Protein AF-A0A929KHE7-F1 (afdb_monomer_lite)

Secondary structure (DSSP, 8-state):
--HHHHHHHHHHHHHHHHHTT-SSPPEEEEES--S-TT-SEEEEGGGTEEEEEHHHHTTS-HHHHHHHHHHHHHHHHHS----HHHHHHHHHTT-HHHHHHHHHHHHHHHHHHHHHH-TT--HHHHHHHHHHHHHHS--S---HHHHHHHHHHHHHHHHHHHH---EEEEEGGGHHHHHHHHHH-TT--SEEEEE---GGGHHHHHHHHHSGGGS-HHHHHHHHHHHHGGG-

Sequence (232 aa):
MNAKIINELKARIEKFIIFLQLDKKPNVFFTHAYGVEECISDAKPETNSIWFNTYFLEKLDFDYALLIILHEIFHFSKQGIQTKQQVAELRYGNLWPFMQIFDIEADLYVVEYILSENPDYSFNQYLSLLYSGASTFRNSTIRQVKLERFIGSLVSIKRYFDTRERKLYLPKLYLNIITLISIQYDFLHLHHVCFDISTEYLEEWKTAFQDAGRLSEDEYLNLLNTLINKFN

Structure (mmCIF, N/CA/C/O backbone):
data_AF-A0A929KHE7-F1
#
_entry.id   AF-A0A929KHE7-F1
#
loop_
_atom_site.group_PDB
_atom_site.id
_atom_site.type_symbol
_atom_site.label_atom_id
_atom_site.label_alt_id
_atom_site.label_comp_id
_atom_site.label_asym_id
_atom_site.label_entity_id
_atom_site.label_seq_id
_atom_site.pdbx_PDB_ins_code
_atom_site.Cartn_x
_atom_site.Cartn_y
_atom_site.Cartn_z
_atom_site.occupancy
_atom_site.B_iso_or_equiv
_atom_site.auth_seq_id
_atom_site.auth_comp_id
_atom_site.auth_asym_id
_atom_site.auth_atom_id
_atom_site.pdbx_PDB_model_num
ATOM 1 N N . MET A 1 1 ? -7.475 21.420 6.207 1.00 86.00 1 MET A N 1
ATOM 2 C CA . MET A 1 1 ? -8.229 20.566 5.267 1.00 86.00 1 MET A CA 1
ATOM 3 C C . MET A 1 1 ? -9.678 20.949 5.428 1.00 86.00 1 MET A C 1
ATOM 5 O O . MET A 1 1 ? -10.101 21.138 6.565 1.00 86.00 1 MET A O 1
ATOM 9 N N . ASN A 1 2 ? -10.434 21.144 4.349 1.00 90.62 2 ASN A N 1
ATOM 10 C CA . ASN A 1 2 ? -11.821 21.580 4.512 1.00 90.62 2 ASN A CA 1
ATOM 11 C C . ASN A 1 2 ? -12.703 20.444 5.078 1.00 90.62 2 ASN A C 1
ATOM 13 O O . ASN A 1 2 ? -12.400 19.259 4.927 1.00 90.62 2 ASN A O 1
ATOM 17 N N . ALA A 1 3 ? -13.807 20.813 5.732 1.00 92.44 3 ALA A N 1
ATOM 18 C CA . ALA A 1 3 ? -14.706 19.852 6.375 1.00 92.44 3 ALA A CA 1
ATOM 19 C C . ALA A 1 3 ? -15.343 18.862 5.382 1.00 92.44 3 ALA A C 1
ATOM 21 O O . ALA A 1 3 ? -15.619 17.721 5.746 1.00 92.44 3 ALA A O 1
ATOM 22 N N . LYS A 1 4 ? -15.546 19.276 4.123 1.00 94.69 4 LYS A N 1
ATOM 23 C CA . LYS A 1 4 ? -16.105 18.422 3.067 1.00 94.69 4 LYS A CA 1
ATOM 24 C C . LYS A 1 4 ? -15.188 17.227 2.781 1.00 94.69 4 LYS A C 1
ATOM 26 O O . LYS A 1 4 ? -15.662 16.099 2.826 1.00 94.69 4 LYS A O 1
ATOM 31 N N . ILE A 1 5 ? -13.893 17.472 2.573 1.00 93.75 5 ILE A N 1
ATOM 32 C CA . ILE A 1 5 ? -12.887 16.427 2.329 1.00 93.75 5 ILE A CA 1
ATOM 33 C C . ILE A 1 5 ? -12.794 15.485 3.532 1.00 93.75 5 ILE A C 1
ATOM 35 O O . ILE A 1 5 ? -12.789 14.272 3.363 1.00 93.75 5 ILE A O 1
ATOM 39 N N . ILE A 1 6 ? -12.783 16.021 4.758 1.00 94.69 6 ILE A N 1
ATOM 40 C CA . ILE A 1 6 ? -12.745 15.192 5.975 1.00 94.69 6 ILE A CA 1
ATOM 41 C C . ILE A 1 6 ? -13.970 14.272 6.058 1.00 94.69 6 ILE A C 1
ATOM 43 O O . ILE A 1 6 ? -13.837 13.099 6.401 1.00 94.69 6 ILE A O 1
ATOM 47 N N . ASN A 1 7 ? -15.164 14.785 5.755 1.00 95.69 7 ASN A N 1
ATOM 48 C CA . ASN A 1 7 ? -16.385 13.981 5.770 1.00 95.69 7 ASN A CA 1
ATOM 49 C C . ASN A 1 7 ? -16.355 12.886 4.698 1.00 95.69 7 ASN A C 1
ATOM 51 O O . ASN A 1 7 ? -16.775 11.762 4.962 1.00 95.69 7 ASN A O 1
ATOM 55 N N . GLU A 1 8 ? -15.816 13.195 3.520 1.00 96.75 8 GLU A N 1
ATOM 56 C CA . GLU A 1 8 ? -15.634 12.223 2.446 1.00 96.75 8 GLU A CA 1
ATOM 57 C C . GLU A 1 8 ? -14.640 11.120 2.840 1.00 96.75 8 GLU A C 1
ATOM 59 O O . GLU A 1 8 ? -14.969 9.938 2.741 1.00 96.75 8 GLU A O 1
ATOM 64 N N . LEU A 1 9 ? -13.479 11.482 3.401 1.00 96.44 9 LEU A N 1
ATOM 65 C CA . LEU A 1 9 ? -12.510 10.524 3.947 1.00 96.44 9 LEU A CA 1
ATOM 66 C C . LEU A 1 9 ? -13.154 9.624 5.006 1.00 96.44 9 LEU A C 1
ATOM 68 O O . LEU A 1 9 ? -13.024 8.405 4.935 1.00 96.44 9 LEU A O 1
ATOM 72 N N . LYS A 1 10 ? -13.904 10.195 5.956 1.00 96.31 10 LYS A N 1
ATOM 73 C CA . LYS A 1 10 ? -14.609 9.423 6.993 1.00 96.31 10 LYS A CA 1
ATOM 74 C C . LYS A 1 10 ? -15.590 8.410 6.407 1.00 96.31 10 LYS A C 1
ATOM 76 O O . LYS A 1 10 ? -15.624 7.278 6.881 1.00 96.31 10 LYS A O 1
ATOM 81 N N . ALA A 1 11 ? -16.342 8.784 5.374 1.00 96.81 11 ALA A N 1
ATOM 82 C CA . ALA A 1 11 ? -17.267 7.870 4.709 1.00 96.81 11 ALA A CA 1
ATOM 83 C C . ALA A 1 11 ? -16.527 6.703 4.028 1.00 96.81 11 ALA A C 1
ATOM 85 O O . ALA A 1 11 ? -16.931 5.548 4.161 1.00 96.81 11 ALA A O 1
ATOM 86 N N . ARG A 1 12 ? -15.407 6.980 3.342 1.00 97.44 12 ARG A N 1
ATOM 87 C CA . ARG A 1 12 ? -14.568 5.940 2.714 1.00 97.44 12 ARG A CA 1
ATOM 88 C C . ARG A 1 12 ? -13.915 5.023 3.753 1.00 97.44 12 ARG A C 1
ATOM 90 O O . ARG A 1 12 ? -13.827 3.820 3.532 1.00 97.44 12 ARG A O 1
ATOM 97 N N . ILE A 1 13 ? -13.497 5.572 4.890 1.00 97.12 13 ILE A N 1
ATOM 98 C CA . ILE A 1 13 ? -12.920 4.822 6.012 1.00 97.12 13 ILE A CA 1
ATOM 99 C C . ILE A 1 13 ? -13.955 3.909 6.667 1.00 97.12 13 ILE A C 1
ATOM 101 O O . ILE A 1 13 ? -13.649 2.771 7.004 1.00 97.12 13 ILE A O 1
ATOM 105 N N . GLU A 1 14 ? -15.188 4.381 6.840 1.00 96.25 14 GLU A N 1
ATOM 106 C CA . GLU A 1 14 ? -16.261 3.568 7.407 1.00 96.25 14 GLU A CA 1
ATOM 107 C C . GLU A 1 14 ? -16.549 2.326 6.562 1.00 96.25 14 GLU A C 1
ATOM 109 O O . GLU A 1 14 ? -16.629 1.223 7.103 1.00 96.25 14 GLU A O 1
ATOM 114 N N . LYS A 1 15 ? -16.609 2.484 5.238 1.00 97.50 15 LYS A N 1
ATOM 115 C CA . LYS A 1 15 ? -16.718 1.348 4.319 1.00 97.50 15 LYS A CA 1
ATOM 116 C C . LYS A 1 15 ? -15.535 0.388 4.433 1.00 97.50 15 LYS A C 1
ATOM 118 O O . LYS A 1 15 ? -15.746 -0.819 4.476 1.00 97.50 15 LYS A O 1
ATOM 123 N N . PHE A 1 16 ? -14.310 0.904 4.541 1.00 97.50 16 PHE A N 1
ATOM 124 C CA . PHE A 1 16 ? -13.126 0.062 4.716 1.00 97.50 16 PHE A CA 1
ATOM 125 C C . PHE A 1 16 ? -13.153 -0.725 6.034 1.00 97.50 16 PHE A C 1
ATOM 127 O O . PHE A 1 16 ? -12.833 -1.907 6.061 1.00 97.50 16 PHE A O 1
ATOM 134 N N . ILE A 1 17 ? -13.600 -0.109 7.129 1.00 95.50 17 ILE A N 1
ATOM 135 C CA . ILE A 1 17 ? -13.763 -0.784 8.425 1.00 95.50 17 ILE A CA 1
ATOM 136 C C . ILE A 1 17 ? -14.778 -1.933 8.330 1.00 95.50 17 ILE A C 1
ATOM 138 O O . ILE A 1 17 ? -14.545 -3.000 8.899 1.00 95.50 17 ILE A O 1
ATOM 142 N N . ILE A 1 18 ? -15.878 -1.730 7.597 1.00 95.94 18 ILE A N 1
ATOM 143 C CA . ILE A 1 18 ? -16.868 -2.780 7.318 1.00 95.94 18 ILE A CA 1
ATOM 144 C C . ILE A 1 18 ? -16.239 -3.890 6.469 1.00 95.94 18 ILE A C 1
ATOM 146 O O . ILE A 1 18 ? -16.375 -5.064 6.809 1.00 95.94 18 ILE A O 1
ATOM 150 N N . PHE A 1 19 ? -15.510 -3.524 5.411 1.00 96.38 19 PHE A N 1
ATOM 151 C CA . PHE A 1 19 ? -14.779 -4.457 4.552 1.00 96.38 19 PHE A CA 1
ATOM 152 C C . PHE A 1 19 ? -13.802 -5.334 5.356 1.00 96.38 19 PHE A C 1
ATOM 154 O O . PHE A 1 19 ? -13.745 -6.543 5.151 1.00 96.38 19 PHE A O 1
ATOM 161 N N . LEU A 1 20 ? -13.098 -4.753 6.332 1.00 94.12 20 LEU A N 1
ATOM 162 C CA . LEU A 1 20 ? -12.176 -5.476 7.209 1.00 94.12 20 LEU A CA 1
ATOM 163 C C . LEU A 1 20 ? -12.863 -6.379 8.245 1.00 94.12 20 LEU A C 1
ATOM 165 O O . LEU A 1 20 ? -12.162 -7.148 8.907 1.00 94.12 20 LEU A O 1
ATOM 169 N N . GLN A 1 21 ? -14.185 -6.287 8.418 1.00 93.81 21 GLN A N 1
ATOM 170 C CA . GLN A 1 21 ? -14.946 -7.050 9.415 1.00 93.81 21 GLN A CA 1
ATOM 171 C C . GLN A 1 21 ? -14.311 -6.940 10.813 1.00 93.81 21 GLN A C 1
ATOM 173 O O . GLN A 1 21 ? -13.935 -7.933 11.433 1.00 93.81 21 GLN A O 1
ATOM 178 N N . LEU A 1 22 ? -14.074 -5.708 11.271 1.00 88.69 22 LEU A N 1
ATOM 179 C CA . LEU A 1 22 ? -13.458 -5.467 12.576 1.00 88.69 22 LEU A CA 1
ATOM 180 C C . LEU A 1 22 ? -14.470 -5.670 13.707 1.00 88.69 22 LEU A C 1
ATOM 182 O O . LEU A 1 22 ? -15.529 -5.046 13.700 1.00 88.69 22 LEU A O 1
ATOM 186 N N . ASP A 1 23 ? -14.088 -6.436 14.732 1.00 86.25 23 ASP A N 1
ATOM 187 C CA . ASP A 1 23 ? -14.886 -6.592 15.959 1.00 86.25 23 ASP A CA 1
ATOM 188 C C . ASP A 1 23 ? -15.054 -5.261 16.704 1.00 86.25 23 ASP A C 1
ATOM 190 O O . ASP A 1 23 ? -16.075 -4.997 17.342 1.00 86.25 23 ASP A O 1
ATOM 194 N N . LYS A 1 24 ? -14.035 -4.397 16.619 1.00 88.75 24 LYS A N 1
ATOM 195 C CA . LYS A 1 24 ? -14.017 -3.081 17.251 1.00 88.75 24 LYS A CA 1
ATOM 196 C C . LYS A 1 24 ? -13.638 -2.005 16.239 1.00 88.75 24 LYS A C 1
ATOM 198 O O . LYS A 1 24 ? -12.522 -1.977 15.727 1.00 88.75 24 LYS A O 1
ATOM 203 N N . LYS A 1 25 ? -14.560 -1.071 16.002 1.00 93.56 25 LYS A N 1
ATOM 204 C CA . LYS A 1 25 ? -14.346 0.084 15.121 1.00 93.56 25 LYS A CA 1
ATOM 205 C C . LYS A 1 25 ? -13.326 1.057 15.740 1.00 93.56 25 LYS A C 1
ATOM 207 O O . LYS A 1 25 ? -13.580 1.538 16.848 1.00 93.56 25 LYS A O 1
ATOM 212 N N . PRO A 1 26 ? -12.200 1.371 15.068 1.00 94.12 26 PRO A N 1
ATOM 213 C CA . PRO A 1 26 ? -11.273 2.398 15.536 1.00 94.12 26 PRO A CA 1
ATOM 214 C C . PRO A 1 26 ? -11.921 3.787 15.496 1.00 94.12 26 PRO A C 1
ATOM 216 O O . PRO A 1 26 ? -12.671 4.118 14.574 1.00 94.12 26 PRO A O 1
ATOM 219 N N . ASN A 1 27 ? -11.601 4.621 16.484 1.00 94.94 27 ASN A N 1
ATOM 220 C CA . ASN A 1 27 ? -11.939 6.038 16.468 1.00 94.94 27 ASN A CA 1
ATOM 221 C C . ASN A 1 27 ? -10.932 6.776 15.581 1.00 94.94 27 ASN A C 1
ATOM 223 O O . ASN A 1 27 ? -9.739 6.782 15.875 1.00 94.94 27 ASN A O 1
ATOM 227 N N . VAL A 1 28 ? -11.400 7.399 14.499 1.00 95.31 28 VAL A N 1
ATOM 228 C CA . VAL A 1 28 ? -10.524 8.074 13.531 1.00 95.31 28 VAL A CA 1
ATOM 229 C C . VAL A 1 28 ? -10.663 9.586 13.646 1.00 95.31 28 VAL A C 1
ATOM 231 O O . VAL A 1 28 ? -11.745 10.147 13.439 1.00 95.31 28 VAL A O 1
ATOM 234 N N . PHE A 1 29 ? -9.549 10.248 13.945 1.00 94.50 29 PHE A N 1
ATOM 235 C CA . PHE A 1 29 ? -9.477 11.690 14.142 1.00 94.50 29 PHE A CA 1
ATOM 236 C C . PHE A 1 29 ? -8.571 12.354 13.109 1.00 94.50 29 PHE A C 1
ATOM 238 O O . PHE A 1 29 ? -7.560 11.801 12.687 1.00 94.50 29 PHE A O 1
ATOM 245 N N . PHE A 1 30 ? -8.929 13.581 12.738 1.00 93.88 30 PHE A N 1
ATOM 246 C CA . PHE A 1 30 ? -8.152 14.442 11.854 1.00 93.88 30 PHE A CA 1
ATOM 247 C C . PHE A 1 30 ? -7.849 15.723 12.617 1.00 93.88 30 PHE A C 1
ATOM 249 O O . PHE A 1 30 ? -8.778 16.408 13.047 1.00 93.88 30 PHE A O 1
ATOM 256 N N . THR A 1 31 ? -6.570 16.031 12.814 1.00 89.81 31 THR A N 1
ATOM 257 C CA . THR A 1 31 ? -6.144 17.206 13.581 1.00 89.81 31 THR A CA 1
ATOM 258 C C . THR A 1 31 ? -5.018 17.953 12.878 1.00 89.81 31 THR A C 1
ATOM 260 O O . THR A 1 31 ? -4.195 17.353 12.184 1.00 89.81 31 THR A O 1
ATOM 263 N N . HIS A 1 32 ? -4.990 19.272 13.056 1.00 83.31 32 HIS A N 1
ATOM 264 C CA . HIS A 1 32 ? -3.899 20.119 12.602 1.00 83.31 32 HIS A CA 1
ATOM 265 C C . HIS A 1 32 ? -2.902 20.268 13.755 1.00 83.31 32 HIS A C 1
ATOM 267 O O . HIS A 1 32 ? -3.244 20.853 14.778 1.00 83.31 32 HIS A O 1
ATOM 273 N N . ALA A 1 33 ? -1.693 19.734 13.575 1.00 62.75 33 ALA A N 1
ATOM 274 C CA . ALA A 1 33 ? -0.576 19.787 14.520 1.00 62.75 33 ALA A CA 1
ATOM 275 C C . ALA A 1 33 ? -0.787 19.061 15.869 1.00 62.75 33 ALA A C 1
ATOM 277 O O . ALA A 1 33 ? -1.445 19.531 16.794 1.00 62.75 33 ALA A O 1
ATOM 278 N N . TYR A 1 34 ? -0.071 17.949 16.028 1.00 55.19 34 TYR A N 1
ATOM 279 C CA . TYR A 1 34 ? 0.661 17.730 17.275 1.00 55.19 34 TYR A CA 1
ATOM 280 C C . TYR A 1 34 ? 1.903 18.624 17.226 1.00 55.19 34 TYR A C 1
ATOM 282 O O . TYR A 1 34 ? 2.391 18.903 16.135 1.00 55.19 34 TYR A O 1
ATOM 290 N N . GLY A 1 35 ? 2.421 19.077 18.365 1.00 48.19 35 GLY A N 1
ATOM 291 C CA . GLY A 1 35 ? 3.604 19.946 18.462 1.00 48.19 35 GLY A CA 1
ATOM 292 C C . GLY A 1 35 ? 4.932 19.347 17.968 1.00 48.19 35 GLY A C 1
ATOM 293 O O . GLY A 1 35 ? 5.965 19.642 18.554 1.00 48.19 35 GLY A O 1
ATOM 294 N N . VAL A 1 36 ? 4.928 18.507 16.931 1.00 45.84 36 VAL A N 1
ATOM 295 C CA . VAL A 1 36 ? 6.111 17.972 16.261 1.00 45.84 36 VAL A CA 1
ATOM 296 C C . VAL A 1 36 ? 5.778 17.753 14.780 1.00 45.84 36 VAL A C 1
ATOM 298 O O . VAL A 1 36 ? 4.851 17.018 14.439 1.00 45.84 36 VAL A O 1
ATOM 301 N N . GLU A 1 37 ? 6.554 18.364 13.893 1.00 54.75 37 GLU A N 1
ATOM 302 C CA . GLU A 1 37 ? 6.470 18.277 12.427 1.00 54.75 37 GLU A CA 1
ATOM 303 C C . GLU A 1 37 ? 6.842 16.883 11.857 1.00 54.75 37 GLU A C 1
ATOM 305 O O . GLU A 1 37 ? 7.292 16.774 10.721 1.00 54.75 37 GLU A O 1
ATOM 310 N N . GLU A 1 38 ? 6.684 15.790 12.613 1.00 64.62 38 GLU A N 1
ATOM 311 C CA . GLU A 1 38 ? 7.424 14.543 12.346 1.00 64.62 38 GLU A CA 1
ATOM 312 C C . GLU A 1 38 ? 6.589 13.324 11.904 1.00 64.62 38 GLU A C 1
ATOM 314 O O . GLU A 1 38 ? 7.177 12.320 11.500 1.00 64.62 38 GLU A O 1
ATOM 319 N N . CYS A 1 39 ? 5.247 13.341 11.944 1.00 77.31 39 CYS A N 1
ATOM 320 C CA . CYS A 1 39 ? 4.454 12.153 11.566 1.00 77.31 39 CYS A CA 1
ATOM 321 C C . CYS A 1 39 ? 3.104 12.428 10.883 1.00 77.31 39 CYS A C 1
ATOM 323 O O . CYS A 1 39 ? 2.414 13.404 11.192 1.00 77.31 39 CYS A O 1
ATOM 325 N N . ILE A 1 40 ? 2.721 11.506 9.987 1.00 86.12 40 ILE A N 1
ATOM 326 C CA . ILE A 1 40 ? 1.433 11.487 9.271 1.00 86.12 40 ILE A CA 1
ATOM 327 C C . ILE A 1 40 ? 0.309 10.938 10.163 1.00 86.12 40 ILE A C 1
ATOM 329 O O . ILE A 1 40 ? -0.796 11.480 10.144 1.00 86.12 40 ILE A O 1
ATOM 333 N N . SER A 1 41 ? 0.598 9.908 10.961 1.00 89.00 41 SER A N 1
ATOM 334 C CA . SER A 1 41 ? -0.342 9.225 11.854 1.00 89.00 41 SER A CA 1
ATOM 335 C C . SER A 1 41 ? 0.230 9.083 13.276 1.00 89.00 41 SER A C 1
ATOM 337 O O . SER A 1 41 ? 1.449 9.059 13.478 1.00 89.00 41 SER A O 1
ATOM 339 N N . ASP A 1 42 ? -0.655 8.997 14.271 1.00 87.50 42 ASP A N 1
ATOM 340 C CA . ASP A 1 42 ? -0.344 8.561 15.638 1.00 87.50 42 ASP A CA 1
ATOM 341 C C . ASP A 1 42 ? -1.487 7.701 16.191 1.00 87.50 42 ASP A C 1
ATOM 343 O O . ASP A 1 42 ? -2.663 8.050 16.066 1.00 87.50 42 ASP A O 1
ATOM 347 N N . ALA A 1 43 ? -1.147 6.575 16.811 1.00 88.38 43 ALA A N 1
ATOM 348 C CA . ALA A 1 43 ? -2.112 5.630 17.358 1.00 88.38 43 ALA A CA 1
ATOM 349 C C . ALA A 1 43 ? -2.146 5.699 18.894 1.00 88.38 43 ALA A C 1
ATOM 351 O O . ALA A 1 43 ? -1.124 5.868 19.559 1.00 88.38 43 ALA A O 1
ATOM 352 N N . LYS A 1 44 ? -3.360 5.607 19.447 1.00 88.50 44 LYS A N 1
ATOM 353 C CA . LYS A 1 44 ? -3.692 5.675 20.878 1.00 88.50 44 LYS A CA 1
ATOM 354 C C . LYS A 1 44 ? -4.504 4.433 21.266 1.00 88.50 44 LYS A C 1
ATOM 356 O O . LYS A 1 44 ? -5.740 4.505 21.335 1.00 88.50 44 LYS A O 1
ATOM 361 N N . PRO A 1 45 ? -3.859 3.267 21.445 1.00 87.19 45 PRO A N 1
ATOM 362 C CA . PRO A 1 45 ? -4.550 2.004 21.710 1.00 87.19 45 PRO A CA 1
ATOM 363 C C . PRO A 1 45 ? -5.452 2.032 22.946 1.00 87.19 45 PRO A C 1
ATOM 365 O O . PRO A 1 45 ? -6.540 1.458 22.921 1.00 87.19 45 PRO A O 1
ATOM 368 N N . GLU A 1 46 ? -5.069 2.769 23.987 1.00 89.69 46 GLU A N 1
ATOM 369 C CA . GLU A 1 46 ? -5.834 2.938 25.225 1.00 89.69 46 GLU A CA 1
ATOM 370 C C . GLU A 1 46 ? -7.229 3.542 24.997 1.00 89.69 46 GLU A C 1
ATOM 372 O O . GLU A 1 46 ? -8.174 3.232 25.719 1.00 89.69 46 GLU A O 1
ATOM 377 N N . THR A 1 47 ? -7.380 4.358 23.952 1.00 91.25 47 THR A N 1
ATOM 378 C CA . THR A 1 47 ? -8.662 4.956 23.540 1.00 91.25 47 THR A CA 1
ATOM 379 C C . THR A 1 47 ? -9.212 4.343 22.252 1.00 91.25 47 THR A C 1
ATOM 381 O O . THR A 1 47 ? -10.236 4.793 21.736 1.00 91.25 47 THR A O 1
ATOM 384 N N . ASN A 1 48 ? -8.561 3.293 21.738 1.00 93.06 48 ASN A N 1
ATOM 385 C CA . ASN A 1 48 ? -8.843 2.693 20.439 1.00 93.06 48 ASN A CA 1
ATOM 386 C C . ASN A 1 48 ? -8.891 3.735 19.307 1.00 93.06 48 ASN A C 1
ATOM 388 O O . ASN A 1 48 ? -9.831 3.744 18.510 1.00 93.06 48 ASN A O 1
ATOM 392 N N . SER A 1 49 ? -7.921 4.651 19.288 1.00 93.12 49 SER A N 1
ATOM 393 C CA . SER A 1 49 ? -7.929 5.800 18.380 1.00 93.12 49 SER A CA 1
ATOM 394 C C . SER A 1 49 ? -6.736 5.815 17.441 1.00 93.12 49 SER A C 1
ATOM 396 O O . SER A 1 49 ? -5.626 5.477 17.841 1.00 93.12 49 SER A O 1
ATOM 398 N N . ILE A 1 50 ? -6.946 6.334 16.236 1.00 92.44 50 ILE A N 1
ATOM 399 C CA . ILE A 1 50 ? -5.891 6.730 15.307 1.00 92.44 50 ILE A CA 1
ATOM 400 C C . ILE A 1 50 ? -6.118 8.176 14.870 1.00 92.44 50 ILE A C 1
ATOM 402 O O . ILE A 1 50 ? -7.241 8.598 14.579 1.00 92.44 50 ILE A O 1
ATOM 406 N N . TRP A 1 51 ? -5.042 8.949 14.866 1.00 92.50 51 TRP A N 1
ATOM 407 C CA . TRP A 1 51 ? -5.048 10.375 14.591 1.00 92.50 51 TRP A CA 1
ATOM 408 C C . TRP A 1 51 ? -4.207 10.654 13.359 1.00 92.50 51 TRP A C 1
ATOM 410 O O . TRP A 1 51 ? -3.050 10.252 13.298 1.00 92.50 51 TRP A O 1
ATOM 420 N N . PHE A 1 52 ? -4.776 11.379 12.404 1.00 92.62 52 PHE A N 1
ATOM 421 C CA . PHE A 1 52 ? -4.099 11.789 11.184 1.00 92.62 52 PHE A CA 1
ATOM 422 C C . PHE A 1 52 ? -3.807 13.284 11.194 1.00 92.62 52 PHE A C 1
ATOM 424 O O . PHE A 1 52 ? -4.676 14.112 11.492 1.00 92.62 52 PHE A O 1
ATOM 431 N N . ASN A 1 53 ? -2.574 13.627 10.835 1.00 90.75 53 ASN A N 1
ATOM 432 C CA . ASN A 1 53 ? -2.113 15.000 10.754 1.00 90.75 53 ASN A CA 1
ATOM 433 C C . ASN A 1 53 ? -2.549 15.627 9.425 1.00 90.75 53 ASN A C 1
ATOM 435 O O . ASN A 1 53 ? -1.999 15.319 8.362 1.00 90.75 53 ASN A O 1
ATOM 439 N N . THR A 1 54 ? -3.518 16.542 9.474 1.00 91.38 54 THR A N 1
ATOM 440 C CA . THR A 1 54 ? -4.057 17.150 8.251 1.00 91.38 54 THR A CA 1
ATOM 441 C C . THR A 1 54 ? -3.027 18.007 7.523 1.00 91.38 54 THR A C 1
ATOM 443 O O . THR A 1 54 ? -3.120 18.129 6.309 1.00 91.38 54 THR A O 1
ATOM 446 N N . TYR A 1 55 ? -2.001 18.523 8.213 1.00 87.56 55 TYR A N 1
ATOM 447 C CA . TYR A 1 55 ? -0.929 19.305 7.588 1.00 87.56 55 TYR A CA 1
ATOM 448 C C . TYR A 1 55 ? -0.226 18.549 6.450 1.00 87.56 55 TYR A C 1
ATOM 450 O O . TYR A 1 55 ? 0.087 19.142 5.419 1.00 87.56 55 TYR A O 1
ATOM 458 N N . PHE A 1 56 ? 0.016 17.243 6.621 1.00 84.75 56 PHE A N 1
ATOM 459 C CA . PHE A 1 56 ? 0.614 16.412 5.573 1.00 84.75 56 PHE A CA 1
ATOM 460 C C . PHE A 1 56 ? -0.405 16.036 4.508 1.00 84.75 56 PHE A C 1
ATOM 462 O O . PHE A 1 56 ? -0.126 16.165 3.321 1.00 84.75 56 PHE A O 1
ATOM 469 N N . LEU A 1 57 ? -1.591 15.603 4.934 1.00 88.75 57 LEU A N 1
ATOM 470 C CA . LEU A 1 57 ? -2.622 15.118 4.022 1.00 88.75 57 LEU A CA 1
ATOM 471 C C . LEU A 1 57 ? -3.149 16.210 3.078 1.00 88.75 57 LEU A C 1
ATOM 473 O O . LEU A 1 57 ? -3.552 15.911 1.965 1.00 88.75 57 LEU A O 1
ATOM 477 N N . GLU A 1 58 ? -3.119 17.478 3.490 1.00 89.50 58 GLU A N 1
ATOM 478 C CA . GLU A 1 58 ? -3.506 18.624 2.651 1.00 89.50 58 GLU A CA 1
ATOM 479 C C . GLU A 1 58 ? -2.565 18.882 1.474 1.00 89.50 58 GLU A C 1
ATOM 481 O O . GLU A 1 58 ? -2.924 19.624 0.564 1.00 89.50 58 GLU A O 1
ATOM 486 N N . LYS A 1 59 ? -1.364 18.298 1.497 1.00 86.50 59 LYS A N 1
ATOM 487 C CA . LYS A 1 59 ? -0.377 18.417 0.419 1.00 86.50 59 LYS A CA 1
ATOM 488 C C . LYS A 1 59 ? -0.487 17.287 -0.604 1.00 86.50 59 LYS A C 1
ATOM 490 O O . LYS A 1 59 ? 0.296 17.270 -1.547 1.00 86.50 59 LYS A O 1
ATOM 495 N N . LEU A 1 60 ? -1.396 16.340 -0.385 1.00 87.56 60 LEU A N 1
ATOM 496 C CA . LEU A 1 60 ? -1.552 15.138 -1.191 1.00 87.56 60 LEU A CA 1
ATOM 497 C C . LEU A 1 60 ? -2.841 15.183 -1.991 1.00 87.56 60 LEU A C 1
ATOM 499 O O . LEU A 1 60 ? -3.847 15.739 -1.542 1.00 87.56 60 LEU A O 1
ATOM 503 N N . ASP A 1 61 ? -2.817 14.514 -3.138 1.00 90.94 61 ASP A N 1
ATOM 504 C CA . ASP A 1 61 ? -4.040 14.191 -3.854 1.00 90.94 61 ASP A CA 1
ATOM 505 C C . ASP A 1 61 ? -4.946 13.323 -2.979 1.00 90.94 61 ASP A C 1
ATOM 507 O O . ASP A 1 61 ? -4.481 12.496 -2.186 1.00 90.94 61 ASP A O 1
ATOM 511 N N . PHE A 1 62 ? -6.256 13.520 -3.126 1.00 93.56 62 PHE A N 1
ATOM 512 C CA . PHE A 1 62 ? -7.263 12.896 -2.270 1.00 93.56 62 PHE A CA 1
ATOM 513 C C . PHE A 1 62 ? -7.118 11.371 -2.210 1.00 93.56 62 PHE A C 1
ATOM 515 O O . PHE A 1 62 ? -7.076 10.799 -1.121 1.00 93.56 62 PHE A O 1
ATOM 522 N N . ASP A 1 63 ? -6.995 10.721 -3.368 1.00 94.19 63 ASP A N 1
ATOM 523 C CA . ASP A 1 63 ? -6.906 9.263 -3.448 1.00 94.19 63 ASP A CA 1
ATOM 524 C C . ASP A 1 63 ? -5.609 8.737 -2.824 1.00 94.19 63 ASP A C 1
ATOM 526 O O . ASP A 1 63 ? -5.598 7.672 -2.204 1.00 94.19 63 ASP A O 1
ATOM 530 N N . TYR A 1 64 ? -4.516 9.500 -2.920 1.00 93.12 64 TYR A N 1
ATOM 531 C CA . TYR A 1 64 ? -3.238 9.101 -2.338 1.00 93.12 64 TYR A CA 1
ATOM 532 C C . TYR A 1 64 ? -3.241 9.294 -0.818 1.00 93.12 64 TYR A C 1
ATOM 534 O O . TYR A 1 64 ? -2.784 8.427 -0.071 1.00 93.12 64 TYR A O 1
ATOM 542 N N . ALA A 1 65 ? -3.838 10.389 -0.335 1.00 93.38 65 ALA A N 1
ATOM 543 C CA . ALA A 1 65 ? -4.106 10.586 1.085 1.00 93.38 65 ALA A CA 1
ATOM 544 C C . ALA A 1 65 ? -4.978 9.454 1.649 1.00 93.38 65 ALA A C 1
ATOM 546 O O . ALA A 1 65 ? -4.676 8.924 2.719 1.00 93.38 65 ALA A O 1
ATOM 547 N N . LEU A 1 66 ? -6.029 9.059 0.920 1.00 96.12 66 LEU A N 1
ATOM 548 C CA . LEU A 1 66 ? -6.891 7.945 1.298 1.00 96.12 66 LEU A CA 1
ATOM 549 C C . LEU A 1 66 ? -6.091 6.641 1.387 1.00 96.12 66 LEU A C 1
ATOM 551 O O . LEU A 1 66 ? -6.190 5.965 2.404 1.00 96.12 66 LEU A O 1
ATOM 555 N N . LEU A 1 67 ? -5.260 6.318 0.391 1.00 95.94 67 LEU A N 1
ATOM 556 C CA . LEU A 1 67 ? -4.413 5.120 0.404 1.00 95.94 67 LEU A CA 1
ATOM 557 C C . LEU A 1 67 ? -3.562 5.033 1.680 1.00 95.94 67 LEU A C 1
ATOM 559 O O . LEU A 1 67 ? -3.585 4.004 2.354 1.00 95.94 67 LEU A O 1
ATOM 563 N N . ILE A 1 68 ? -2.884 6.124 2.057 1.00 93.88 68 ILE A N 1
ATOM 564 C CA . ILE A 1 68 ? -2.082 6.175 3.290 1.00 93.88 68 ILE A CA 1
ATOM 565 C C . ILE A 1 68 ? -2.960 5.965 4.526 1.00 93.88 68 ILE A C 1
ATOM 567 O O . ILE A 1 68 ? -2.613 5.192 5.414 1.00 93.88 68 ILE A O 1
ATOM 571 N N . ILE A 1 69 ? -4.111 6.634 4.601 1.00 96.12 69 ILE A N 1
ATOM 572 C CA . ILE A 1 69 ? -5.013 6.511 5.751 1.00 96.12 69 ILE A CA 1
ATOM 573 C C . ILE A 1 69 ? -5.487 5.065 5.934 1.00 96.12 69 ILE A C 1
ATOM 575 O O . ILE A 1 69 ? -5.481 4.553 7.053 1.00 96.12 69 ILE A O 1
ATOM 579 N N . LEU A 1 70 ? -5.896 4.401 4.851 1.00 97.44 70 LEU A N 1
ATOM 580 C CA . LEU A 1 70 ? -6.379 3.022 4.909 1.00 97.44 70 LEU A CA 1
ATOM 581 C C . LEU A 1 70 ? -5.257 2.049 5.298 1.00 97.44 70 LEU A C 1
ATOM 583 O O . LEU A 1 70 ? -5.486 1.168 6.125 1.00 97.44 70 LEU A O 1
ATOM 587 N N . HIS A 1 71 ? -4.045 2.257 4.777 1.00 95.88 71 HIS A N 1
ATOM 588 C CA . HIS A 1 71 ? -2.848 1.491 5.138 1.00 95.88 71 HIS A CA 1
ATOM 589 C C . HIS A 1 71 ? -2.570 1.563 6.650 1.00 95.88 71 HIS A C 1
ATOM 591 O O . HIS A 1 71 ? -2.483 0.545 7.334 1.00 95.88 71 HIS A O 1
ATOM 597 N N . GLU A 1 72 ? -2.546 2.770 7.215 1.00 93.69 72 GLU A N 1
ATOM 598 C CA . GLU A 1 72 ? -2.313 2.983 8.649 1.00 93.69 72 GLU A CA 1
ATOM 599 C C . GLU A 1 72 ? -3.449 2.417 9.525 1.00 93.69 72 GLU A C 1
ATOM 601 O O . GLU A 1 72 ? -3.209 1.864 10.601 1.00 93.69 72 GLU A O 1
ATOM 606 N N . ILE A 1 73 ? -4.703 2.494 9.062 1.00 95.06 73 ILE A N 1
ATOM 607 C CA . ILE A 1 73 ? -5.848 1.870 9.747 1.00 95.06 73 ILE A CA 1
ATOM 608 C C . ILE A 1 73 ? -5.718 0.345 9.762 1.00 95.06 73 ILE A C 1
ATOM 610 O O . ILE A 1 73 ? -6.067 -0.277 10.771 1.00 95.06 73 ILE A O 1
ATOM 614 N N . PHE A 1 74 ? -5.221 -0.262 8.681 1.00 94.00 74 PHE A N 1
ATOM 615 C CA . PHE A 1 74 ? -4.985 -1.701 8.621 1.00 94.00 74 PHE A CA 1
ATOM 616 C C . PHE A 1 74 ? -3.944 -2.136 9.657 1.00 94.00 74 PHE A C 1
ATOM 618 O O . PHE A 1 74 ? -4.231 -3.027 10.462 1.00 94.00 74 PHE A O 1
ATOM 625 N N . HIS A 1 75 ? -2.797 -1.450 9.716 1.00 90.75 75 HIS A N 1
ATOM 626 C CA . HIS A 1 75 ? -1.769 -1.690 10.735 1.00 90.75 75 HIS A CA 1
ATOM 627 C C . HIS A 1 75 ? -2.341 -1.640 12.154 1.00 90.75 75 HIS A C 1
ATOM 629 O O . HIS A 1 75 ? -2.158 -2.570 12.945 1.00 90.75 75 HIS A O 1
ATOM 635 N N . PHE A 1 76 ? -3.084 -0.572 12.456 1.00 90.81 76 PHE A N 1
ATOM 636 C CA . PHE A 1 76 ? -3.685 -0.371 13.769 1.00 90.81 76 PHE A CA 1
ATOM 637 C C . PHE A 1 76 ? -4.682 -1.480 14.134 1.00 90.81 76 PHE A C 1
ATOM 639 O O . PHE A 1 76 ? -4.691 -1.963 15.268 1.00 90.81 76 PHE A O 1
ATOM 646 N N . SER A 1 77 ? -5.525 -1.877 13.178 1.00 90.25 77 SER A N 1
ATOM 647 C CA . SER A 1 77 ? -6.716 -2.686 13.456 1.00 90.25 77 SER A CA 1
ATOM 648 C C . SER A 1 77 ? -6.502 -4.190 13.305 1.00 90.25 77 SER A C 1
ATOM 650 O O . SER A 1 77 ? -7.128 -4.959 14.029 1.00 90.25 77 SER A O 1
ATOM 652 N N . LYS A 1 78 ? -5.667 -4.624 12.352 1.00 87.88 78 LYS A N 1
ATOM 653 C CA . LYS A 1 78 ? -5.451 -6.047 12.039 1.00 87.88 78 LYS A CA 1
ATOM 654 C C . LYS A 1 78 ? -4.110 -6.569 12.530 1.00 87.88 78 LYS A C 1
ATOM 656 O O . LYS A 1 78 ? -4.046 -7.692 13.007 1.00 87.88 78 LYS A O 1
ATOM 661 N N . GLN A 1 79 ? -3.061 -5.757 12.462 1.00 84.62 79 GLN A N 1
ATOM 662 C CA . GLN A 1 79 ? -1.716 -6.191 12.858 1.00 84.62 79 GLN A CA 1
ATOM 663 C C . GLN A 1 79 ? -1.357 -5.792 14.296 1.00 84.62 79 GLN A C 1
ATOM 665 O O . GLN A 1 79 ? -0.313 -6.194 14.803 1.00 84.62 79 GLN A O 1
ATOM 670 N N . GLY A 1 80 ? -2.206 -5.007 14.971 1.00 78.62 80 GLY A N 1
ATOM 671 C CA . GLY A 1 80 ? -1.990 -4.615 16.366 1.00 78.62 80 GLY A CA 1
ATOM 672 C C . GLY A 1 80 ? -0.749 -3.740 16.573 1.00 78.62 80 GLY A C 1
ATOM 673 O O . GLY A 1 80 ? -0.250 -3.632 17.694 1.00 78.62 80 GLY A O 1
ATOM 674 N N . ILE A 1 81 ? -0.256 -3.093 15.512 1.00 76.88 81 ILE A N 1
ATOM 675 C CA . ILE A 1 81 ? 0.866 -2.156 15.579 1.00 76.88 81 ILE A CA 1
ATOM 676 C C . ILE A 1 81 ? 0.2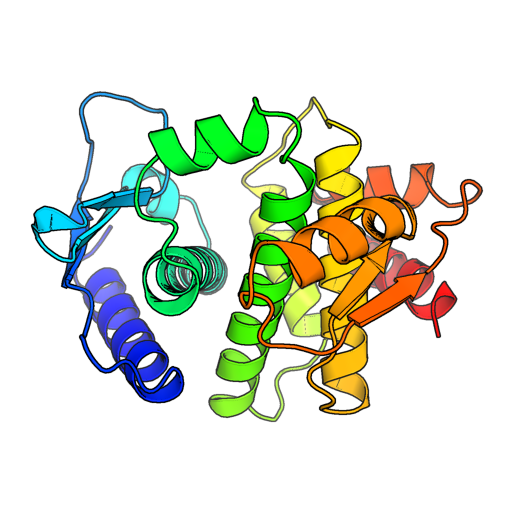96 -0.811 16.007 1.00 76.88 81 ILE A C 1
ATOM 678 O O . ILE A 1 81 ? -0.224 -0.037 15.207 1.00 76.88 81 ILE A O 1
ATOM 682 N N . GLN A 1 82 ? 0.328 -0.569 17.309 1.00 71.88 82 GLN A N 1
ATOM 683 C CA . GLN A 1 82 ? -0.480 0.469 17.934 1.00 71.88 82 GLN A CA 1
ATOM 684 C C . GLN A 1 82 ? 0.337 1.652 18.451 1.00 71.88 82 GLN A C 1
ATOM 686 O O . GLN A 1 82 ? -0.239 2.665 18.832 1.00 71.88 82 GLN A O 1
ATOM 691 N N . THR A 1 83 ? 1.666 1.558 18.491 1.00 72.50 83 THR A N 1
ATOM 692 C CA . THR A 1 83 ? 2.522 2.624 19.024 1.00 72.50 83 THR A CA 1
ATOM 693 C C . THR A 1 83 ? 3.805 2.791 18.217 1.00 72.50 83 THR A C 1
ATOM 695 O O . THR A 1 83 ? 4.358 1.837 17.665 1.00 72.50 83 THR A O 1
ATOM 698 N N . LYS A 1 84 ? 4.352 4.013 18.218 1.00 71.00 84 LYS A N 1
ATOM 699 C CA . LYS A 1 84 ? 5.683 4.286 17.650 1.00 71.00 84 LYS A CA 1
ATOM 700 C C . LYS A 1 84 ? 6.784 3.482 18.333 1.00 71.00 84 LYS A C 1
ATOM 702 O O . LYS A 1 84 ? 7.768 3.151 17.684 1.00 71.00 84 LYS A O 1
ATOM 707 N N . GLN A 1 85 ? 6.620 3.173 19.619 1.00 76.25 85 GLN A N 1
ATOM 708 C CA . GLN A 1 85 ? 7.559 2.332 20.348 1.00 76.25 85 GLN A CA 1
ATOM 709 C C . GLN A 1 85 ? 7.589 0.917 19.765 1.00 76.25 85 GLN A C 1
ATOM 711 O O . GLN A 1 85 ? 8.671 0.445 19.454 1.00 76.25 85 GLN A O 1
ATOM 716 N N . GLN A 1 86 ? 6.438 0.290 19.509 1.00 73.00 86 GLN A N 1
ATOM 717 C CA . GLN A 1 86 ? 6.388 -1.021 18.847 1.00 73.00 86 GLN A CA 1
ATOM 718 C C . GLN A 1 86 ? 7.010 -0.969 17.446 1.00 73.00 86 GLN A C 1
ATOM 720 O O . GLN A 1 86 ? 7.790 -1.841 17.075 1.00 73.00 86 GLN A O 1
ATOM 725 N N . VAL A 1 87 ? 6.739 0.093 16.678 1.00 74.94 87 VAL A N 1
ATOM 726 C CA . VAL A 1 87 ? 7.392 0.307 15.374 1.00 74.94 87 VAL A CA 1
ATOM 727 C C . VAL A 1 87 ? 8.911 0.437 15.531 1.00 74.94 87 VAL A C 1
ATOM 729 O O . VAL A 1 87 ? 9.659 -0.095 14.714 1.00 74.94 87 VAL A O 1
ATOM 732 N N . ALA A 1 88 ? 9.386 1.140 16.560 1.00 74.38 88 ALA A N 1
ATOM 733 C CA . ALA A 1 88 ? 10.806 1.290 16.852 1.00 74.38 88 ALA A CA 1
ATOM 734 C C . ALA A 1 88 ? 11.434 -0.038 17.302 1.00 74.38 88 ALA A C 1
ATOM 736 O O . ALA A 1 88 ? 12.488 -0.402 16.796 1.00 74.38 88 ALA A O 1
ATOM 737 N N . GLU A 1 89 ? 10.784 -0.795 18.179 1.00 76.38 89 GLU A N 1
ATOM 738 C CA . GLU A 1 89 ? 11.224 -2.122 18.617 1.00 76.38 89 GLU A CA 1
ATOM 739 C C . GLU A 1 89 ? 11.352 -3.070 17.427 1.00 76.38 89 GLU A C 1
ATOM 741 O O . GLU A 1 89 ? 12.389 -3.712 17.262 1.00 76.38 89 GLU A O 1
ATOM 746 N N . LEU A 1 90 ? 10.365 -3.068 16.526 1.00 72.50 90 LEU A N 1
ATOM 747 C CA . LEU A 1 90 ? 10.444 -3.850 15.301 1.00 72.50 90 LEU A CA 1
ATOM 748 C C . LEU A 1 90 ? 11.588 -3.349 14.405 1.00 72.50 90 LEU A C 1
ATOM 750 O O . LEU A 1 90 ? 12.434 -4.128 13.982 1.00 72.50 90 LEU A O 1
ATOM 754 N N . ARG A 1 91 ? 11.699 -2.038 14.160 1.00 70.19 91 ARG A N 1
ATOM 755 C CA . ARG A 1 91 ? 12.726 -1.470 13.262 1.00 70.19 91 ARG A CA 1
ATOM 756 C C . ARG A 1 91 ? 14.160 -1.588 13.781 1.00 70.19 91 ARG A C 1
ATOM 758 O O . ARG A 1 91 ? 15.069 -1.761 12.975 1.00 70.19 91 ARG A O 1
ATOM 765 N N . TYR A 1 92 ? 14.381 -1.454 15.082 1.00 70.19 92 TYR A N 1
ATOM 766 C CA . TYR A 1 92 ? 15.717 -1.375 15.680 1.00 70.19 92 TYR A CA 1
ATOM 767 C C . TYR A 1 92 ? 16.130 -2.665 16.402 1.00 70.19 92 TYR A C 1
ATOM 769 O O . TYR A 1 92 ? 17.316 -2.861 16.646 1.00 70.19 92 TYR A O 1
ATOM 777 N N . GLY A 1 93 ? 15.196 -3.579 16.679 1.00 64.56 93 GLY A N 1
ATOM 778 C CA . GLY A 1 93 ? 15.449 -4.871 17.326 1.00 64.56 93 GLY A CA 1
ATOM 779 C C . GLY A 1 93 ? 15.836 -6.015 16.380 1.00 64.56 93 GLY A C 1
ATOM 780 O O . GLY A 1 93 ? 15.592 -7.167 16.712 1.00 64.56 93 GLY A O 1
ATOM 781 N N . ASN A 1 94 ? 16.395 -5.732 15.194 1.00 66.00 94 ASN A N 1
ATOM 782 C CA . ASN A 1 94 ? 16.633 -6.700 14.101 1.00 66.00 94 ASN A CA 1
ATOM 783 C C . ASN A 1 94 ? 15.367 -7.334 13.485 1.00 66.00 94 ASN A C 1
ATOM 785 O O . ASN A 1 94 ? 15.474 -8.236 12.657 1.00 66.00 94 ASN A O 1
ATOM 789 N N . LEU A 1 95 ? 14.178 -6.824 13.815 1.00 72.12 95 LEU A N 1
ATOM 790 C CA . LEU A 1 95 ? 12.897 -7.261 13.252 1.00 72.12 95 LEU A CA 1
ATOM 791 C C . LEU A 1 95 ? 12.398 -6.302 12.152 1.00 72.12 95 LEU A C 1
ATOM 793 O O . LEU A 1 95 ? 11.229 -6.328 11.777 1.00 72.12 95 LEU A O 1
ATOM 797 N N . TRP A 1 96 ? 13.265 -5.440 11.604 1.00 74.25 96 TRP A N 1
ATOM 798 C CA . TRP A 1 96 ? 12.888 -4.484 10.555 1.00 74.25 96 TRP A CA 1
ATOM 799 C C . TRP A 1 96 ? 12.209 -5.138 9.341 1.00 74.25 96 TRP A C 1
ATOM 801 O O . TRP A 1 96 ? 11.312 -4.505 8.777 1.00 74.25 96 TRP A O 1
ATOM 811 N N . PRO A 1 97 ? 12.537 -6.390 8.964 1.00 77.62 97 PRO A N 1
ATOM 812 C CA . PRO A 1 97 ? 11.877 -7.050 7.847 1.00 77.62 97 PRO A CA 1
ATOM 813 C C . PRO A 1 97 ? 10.423 -7.430 8.144 1.00 77.62 97 PRO A C 1
ATOM 815 O O . PRO A 1 97 ? 9.627 -7.514 7.216 1.00 77.62 97 PRO A O 1
ATOM 818 N N . PHE A 1 98 ? 10.040 -7.567 9.421 1.00 80.62 98 PHE A N 1
ATOM 819 C CA . PHE A 1 98 ? 8.646 -7.787 9.823 1.00 80.62 98 PHE A CA 1
ATOM 820 C C . PHE A 1 98 ? 7.778 -6.596 9.429 1.00 80.62 98 PHE A C 1
ATOM 822 O O . PHE A 1 98 ? 6.752 -6.775 8.782 1.00 80.62 98 PHE A O 1
ATOM 829 N N . MET A 1 99 ? 8.230 -5.376 9.745 1.00 83.44 99 MET A N 1
ATOM 830 C CA . MET A 1 99 ? 7.503 -4.161 9.364 1.00 83.44 99 MET A CA 1
ATOM 831 C C . MET A 1 99 ? 7.308 -4.063 7.857 1.00 83.44 99 MET A C 1
ATOM 833 O O . MET A 1 99 ? 6.279 -3.592 7.408 1.00 83.44 99 MET A O 1
ATOM 837 N N . GLN A 1 100 ? 8.270 -4.519 7.060 1.00 86.50 100 GLN A N 1
ATOM 838 C CA . GLN A 1 100 ? 8.125 -4.454 5.610 1.00 86.50 100 GLN A CA 1
ATOM 839 C C . GLN A 1 100 ? 7.118 -5.458 5.079 1.00 86.50 100 GLN A C 1
ATOM 841 O O . GLN A 1 100 ? 6.354 -5.112 4.190 1.00 86.50 100 GLN A O 1
ATOM 846 N N . ILE A 1 101 ? 7.104 -6.680 5.613 1.00 88.38 101 ILE A N 1
ATOM 847 C CA . ILE A 1 101 ? 6.093 -7.670 5.234 1.00 88.38 101 ILE A CA 1
ATOM 848 C C . ILE A 1 101 ? 4.702 -7.161 5.632 1.00 88.38 101 ILE A C 1
ATOM 850 O O . ILE A 1 101 ? 3.766 -7.274 4.845 1.00 88.38 101 ILE A O 1
ATOM 854 N N . PHE A 1 102 ? 4.584 -6.537 6.806 1.00 88.88 102 PHE A N 1
ATOM 855 C CA . PHE A 1 102 ? 3.347 -5.907 7.254 1.00 88.88 102 PHE A CA 1
ATOM 856 C C . PHE A 1 102 ? 2.903 -4.749 6.365 1.00 88.88 102 PHE A C 1
ATOM 858 O O . PHE A 1 102 ? 1.719 -4.681 6.047 1.00 88.88 102 PHE A O 1
ATOM 865 N N . ASP A 1 103 ? 3.824 -3.883 5.938 1.00 91.69 103 ASP A N 1
ATOM 866 C CA . ASP A 1 103 ? 3.521 -2.806 4.990 1.00 91.69 103 ASP A CA 1
ATOM 867 C C . ASP A 1 103 ? 3.038 -3.391 3.642 1.00 91.69 103 ASP A C 1
ATOM 869 O O . ASP A 1 103 ? 2.050 -2.915 3.089 1.00 91.69 103 ASP A O 1
ATOM 873 N N . ILE A 1 104 ? 3.690 -4.445 3.121 1.00 93.94 104 ILE A N 1
ATOM 874 C CA . ILE A 1 104 ? 3.298 -5.116 1.860 1.00 93.94 104 ILE A CA 1
ATOM 875 C C . ILE A 1 104 ? 1.894 -5.722 1.984 1.00 93.94 104 ILE A C 1
ATOM 877 O O . ILE A 1 104 ? 1.078 -5.617 1.068 1.00 93.94 104 ILE A O 1
ATOM 881 N N . GLU A 1 105 ? 1.602 -6.363 3.117 1.00 93.38 105 GLU A N 1
ATOM 882 C CA . GLU A 1 105 ? 0.277 -6.911 3.403 1.00 93.38 105 GLU A CA 1
ATOM 883 C C . GLU A 1 105 ? -0.778 -5.803 3.475 1.00 93.38 105 GLU A C 1
ATOM 885 O O . GLU A 1 105 ? -1.817 -5.913 2.822 1.00 93.38 105 GLU A O 1
ATOM 890 N N . ALA A 1 106 ? -0.499 -4.719 4.201 1.00 94.69 106 ALA A N 1
ATOM 891 C CA . ALA A 1 106 ? -1.385 -3.565 4.287 1.00 94.69 106 ALA A CA 1
ATOM 892 C C . ALA A 1 106 ? -1.681 -2.978 2.897 1.00 94.69 106 ALA A C 1
ATOM 894 O O . ALA A 1 106 ? -2.847 -2.763 2.564 1.00 94.69 106 ALA A O 1
ATOM 895 N N . ASP A 1 107 ? -0.657 -2.794 2.056 1.00 96.69 107 ASP A N 1
ATOM 896 C CA . ASP A 1 107 ? -0.817 -2.295 0.686 1.00 96.69 107 ASP A CA 1
ATOM 897 C C . ASP A 1 107 ? -1.746 -3.195 -0.149 1.00 96.69 107 ASP A C 1
ATOM 899 O O . ASP A 1 107 ? -2.637 -2.700 -0.846 1.00 96.69 107 ASP A O 1
ATOM 903 N N . LEU A 1 108 ? -1.585 -4.520 -0.050 1.00 96.62 108 LEU A N 1
ATOM 904 C CA . LEU A 1 108 ? -2.422 -5.481 -0.770 1.00 96.62 108 LEU A CA 1
ATOM 905 C C . LEU A 1 108 ? -3.890 -5.426 -0.317 1.00 96.62 108 LEU A C 1
ATOM 907 O O . LEU A 1 108 ? -4.788 -5.422 -1.159 1.00 96.62 108 LEU A O 1
ATOM 911 N N . TYR A 1 109 ? -4.149 -5.334 0.990 1.00 95.75 109 TYR A N 1
ATOM 912 C CA . TYR A 1 109 ? -5.510 -5.215 1.529 1.00 95.75 109 TYR A CA 1
ATOM 913 C C . TYR A 1 109 ? -6.197 -3.908 1.121 1.00 95.75 109 TYR A C 1
ATOM 915 O O . TYR A 1 109 ? -7.400 -3.893 0.847 1.00 95.75 109 TYR A O 1
ATOM 923 N N . VAL A 1 110 ? -5.449 -2.805 1.063 1.00 97.25 110 VAL A N 1
ATOM 924 C CA . VAL A 1 110 ? -5.981 -1.526 0.577 1.00 97.25 110 VAL A CA 1
ATOM 925 C C . VAL A 1 110 ? -6.369 -1.636 -0.897 1.00 97.25 110 VAL A C 1
ATOM 927 O O . VAL A 1 110 ? -7.449 -1.183 -1.279 1.00 97.25 110 VAL A O 1
ATOM 930 N N . VAL A 1 111 ? -5.541 -2.280 -1.722 1.00 97.38 111 VAL A N 1
ATOM 931 C CA . VAL A 1 111 ? -5.863 -2.519 -3.137 1.00 97.38 111 VAL A CA 1
ATOM 932 C C . VAL A 1 111 ? -7.071 -3.439 -3.304 1.00 97.38 111 VAL A C 1
ATOM 934 O O . VAL A 1 111 ? -7.940 -3.155 -4.128 1.00 97.38 111 VAL A O 1
ATOM 937 N N . GLU A 1 112 ? -7.163 -4.506 -2.512 1.00 96.75 112 GLU A N 1
ATOM 938 C CA . GLU A 1 112 ? -8.331 -5.390 -2.488 1.00 96.75 112 GLU A CA 1
ATOM 939 C C . GLU A 1 112 ? -9.620 -4.606 -2.201 1.00 96.75 112 GLU A C 1
ATOM 941 O O . GLU A 1 112 ? -10.610 -4.747 -2.923 1.00 96.75 112 GLU A O 1
ATOM 946 N N . TYR A 1 113 ? -9.589 -3.702 -1.221 1.00 97.44 113 TYR A N 1
ATOM 947 C CA . TYR A 1 113 ? -10.716 -2.818 -0.942 1.00 97.44 113 TYR A CA 1
ATOM 948 C C . TYR A 1 113 ? -11.039 -1.874 -2.109 1.00 97.44 113 TYR A C 1
ATOM 950 O O . TYR A 1 113 ? -12.207 -1.753 -2.484 1.00 97.44 113 TYR A O 1
ATOM 958 N N . ILE A 1 114 ? -10.038 -1.232 -2.718 1.00 96.25 114 ILE A N 1
ATOM 959 C CA . ILE A 1 114 ? -10.250 -0.344 -3.874 1.00 96.25 114 ILE A CA 1
ATOM 960 C C . ILE A 1 114 ? -10.956 -1.094 -5.009 1.00 96.25 114 ILE A C 1
ATOM 962 O O . ILE A 1 114 ? -11.919 -0.581 -5.575 1.00 96.25 114 ILE A O 1
ATOM 966 N N . LEU A 1 115 ? -10.527 -2.322 -5.296 1.00 96.50 115 LEU A N 1
ATOM 967 C CA . LEU A 1 115 ? -11.129 -3.178 -6.317 1.00 96.50 115 LEU A CA 1
ATOM 968 C C . LEU A 1 115 ? -12.533 -3.667 -5.951 1.00 96.50 115 LEU A C 1
ATOM 970 O O . LEU A 1 115 ? -13.352 -3.881 -6.840 1.00 96.50 115 LEU A O 1
ATOM 974 N N . SER A 1 116 ? -12.836 -3.815 -4.660 1.00 96.06 116 SER A N 1
ATOM 975 C CA . SER A 1 116 ? -14.193 -4.138 -4.206 1.00 96.06 116 SER A CA 1
ATOM 976 C C . SER A 1 116 ? -15.179 -2.987 -4.447 1.00 96.06 116 SER A C 1
ATOM 978 O O . SER A 1 116 ? -16.342 -3.229 -4.763 1.00 96.06 116 SER A O 1
ATOM 980 N N . GLU A 1 117 ? -14.709 -1.739 -4.353 1.00 95.44 117 GLU A N 1
ATOM 981 C CA . GLU A 1 117 ? -15.507 -0.535 -4.619 1.00 95.44 117 GLU A CA 1
ATOM 982 C C . GLU A 1 117 ? -15.519 -0.153 -6.107 1.00 95.44 117 GLU A C 1
ATOM 984 O O . GLU A 1 117 ? -16.447 0.513 -6.568 1.00 95.44 117 GLU A O 1
ATOM 989 N N . ASN A 1 118 ? -14.484 -0.540 -6.854 1.00 95.81 118 ASN A N 1
ATOM 990 C CA . ASN A 1 118 ? -14.337 -0.276 -8.279 1.00 95.81 118 ASN A CA 1
ATOM 991 C C . ASN A 1 118 ? -13.673 -1.477 -8.984 1.00 95.81 118 ASN A C 1
ATOM 993 O O . ASN A 1 118 ? -12.447 -1.501 -9.126 1.00 95.81 118 ASN A O 1
ATOM 997 N N . PRO A 1 119 ? -14.464 -2.463 -9.448 1.00 94.81 119 PRO A N 1
ATOM 998 C CA . PRO A 1 119 ? -13.940 -3.673 -10.087 1.00 94.81 119 PRO A CA 1
ATOM 999 C C . PRO A 1 119 ? -13.119 -3.422 -11.358 1.00 94.81 119 PRO A C 1
ATOM 1001 O O . PRO A 1 119 ? -12.249 -4.231 -11.684 1.00 94.81 119 PRO A O 1
ATOM 1004 N N . ASP A 1 120 ? -13.376 -2.299 -12.036 1.00 95.88 120 ASP A N 1
ATOM 1005 C CA . ASP A 1 120 ? -12.698 -1.885 -13.269 1.00 95.88 120 ASP A CA 1
ATOM 1006 C C . ASP A 1 120 ? -11.415 -1.083 -13.003 1.00 95.88 120 ASP A C 1
ATOM 1008 O O . ASP A 1 120 ? -10.719 -0.691 -13.943 1.00 95.88 120 ASP A O 1
ATOM 1012 N N . TYR A 1 121 ? -11.080 -0.828 -11.731 1.00 96.62 121 TYR A N 1
ATOM 1013 C CA . TYR A 1 121 ? -9.803 -0.225 -11.379 1.00 96.62 121 TYR A CA 1
ATOM 1014 C C . TYR A 1 121 ? -8.676 -1.117 -11.909 1.00 96.62 121 TYR A C 1
ATOM 1016 O O . TYR A 1 121 ? -8.669 -2.330 -11.706 1.00 96.62 121 TYR A O 1
ATOM 1024 N N . SER A 1 122 ? -7.733 -0.516 -12.622 1.00 97.19 122 SER A N 1
ATOM 1025 C CA . SER A 1 122 ? -6.648 -1.200 -13.318 1.00 97.19 122 SER A CA 1
ATOM 1026 C C . SER A 1 122 ? -5.323 -1.022 -12.590 1.00 97.19 122 SER A C 1
ATOM 1028 O O . SER A 1 122 ? -5.120 -0.078 -11.823 1.00 97.19 122 SER A O 1
ATOM 1030 N N . PHE A 1 123 ? -4.371 -1.908 -12.878 1.00 96.81 123 PHE A N 1
ATOM 1031 C CA . PHE A 1 123 ? -3.035 -1.795 -12.305 1.00 96.81 123 PHE A CA 1
ATOM 1032 C C . PHE A 1 123 ? -2.333 -0.492 -12.718 1.00 96.81 123 PHE A C 1
ATOM 1034 O O . PHE A 1 123 ? -1.667 0.129 -11.898 1.00 96.81 123 PHE A O 1
ATOM 1041 N N . ASN A 1 124 ? -2.544 -0.014 -13.949 1.00 96.69 124 ASN A N 1
ATOM 1042 C CA . ASN A 1 124 ? -1.992 1.271 -14.381 1.00 96.69 124 ASN A CA 1
ATOM 1043 C C . ASN A 1 124 ? -2.578 2.444 -13.587 1.00 96.69 124 ASN A C 1
ATOM 1045 O O . ASN A 1 124 ? -1.821 3.324 -13.202 1.00 96.69 124 ASN A O 1
ATOM 1049 N N . GLN A 1 125 ? -3.875 2.430 -13.257 1.00 96.69 125 GLN A N 1
ATOM 1050 C CA . GLN A 1 125 ? -4.453 3.449 -12.369 1.00 96.69 125 GLN A CA 1
ATOM 1051 C C . GLN A 1 125 ? -3.821 3.405 -10.971 1.00 96.69 125 GLN A C 1
ATOM 1053 O O . GLN A 1 125 ? -3.546 4.451 -10.388 1.00 96.69 125 GLN A O 1
ATOM 1058 N N . TYR A 1 126 ? -3.524 2.210 -10.445 1.00 96.44 126 TYR A N 1
ATOM 1059 C CA . TYR A 1 126 ? -2.762 2.076 -9.201 1.00 96.44 126 TYR A CA 1
ATOM 1060 C C . TYR A 1 126 ? -1.351 2.677 -9.308 1.00 96.44 126 TYR A C 1
ATOM 1062 O O . TYR A 1 126 ? -0.927 3.409 -8.418 1.00 96.44 126 TYR A O 1
ATOM 1070 N N . LEU A 1 127 ? -0.631 2.421 -10.401 1.00 95.06 127 LEU A N 1
ATOM 1071 C CA . LEU A 1 127 ? 0.696 2.999 -10.615 1.00 95.06 127 LEU A CA 1
ATOM 1072 C C . LEU A 1 127 ? 0.654 4.529 -10.769 1.00 95.06 127 LEU A C 1
ATOM 1074 O O . LEU A 1 127 ? 1.483 5.214 -10.173 1.00 95.06 127 LEU A O 1
ATOM 1078 N N . SER A 1 128 ? -0.327 5.074 -11.492 1.00 93.44 128 SER A N 1
ATOM 1079 C CA . SER A 1 128 ? -0.563 6.523 -11.597 1.00 93.44 128 SER A CA 1
ATOM 1080 C C . SER A 1 128 ? -0.792 7.162 -10.225 1.00 93.44 128 SER A C 1
ATOM 1082 O O . SER A 1 128 ? -0.230 8.214 -9.911 1.00 93.44 128 SER A O 1
ATOM 1084 N N . LEU A 1 129 ? -1.555 6.488 -9.358 1.00 92.75 129 LEU A N 1
ATOM 1085 C CA . LEU A 1 129 ? -1.767 6.920 -7.978 1.00 92.75 129 LEU A CA 1
ATOM 1086 C C . LEU A 1 129 ? -0.451 6.978 -7.181 1.00 92.75 129 LEU A C 1
ATOM 1088 O O . LEU A 1 129 ? -0.211 7.939 -6.448 1.00 92.75 129 LEU A O 1
ATOM 1092 N N . LEU A 1 130 ? 0.424 5.978 -7.339 1.00 91.12 130 LEU A N 1
ATOM 1093 C CA . LEU A 1 130 ? 1.747 5.974 -6.704 1.00 91.12 130 LEU A CA 1
ATOM 1094 C C . LEU A 1 130 ? 2.664 7.074 -7.248 1.00 91.12 130 LEU A C 1
ATOM 1096 O O . LEU A 1 130 ? 3.397 7.689 -6.471 1.00 91.12 130 LEU A O 1
ATOM 1100 N N . TYR A 1 131 ? 2.615 7.342 -8.554 1.00 89.38 131 TYR A N 1
ATOM 1101 C CA . TYR A 1 131 ? 3.383 8.413 -9.189 1.00 89.38 131 TYR A CA 1
ATOM 1102 C C . TYR A 1 131 ? 3.031 9.786 -8.600 1.00 89.38 131 TYR A C 1
ATOM 1104 O O . TYR 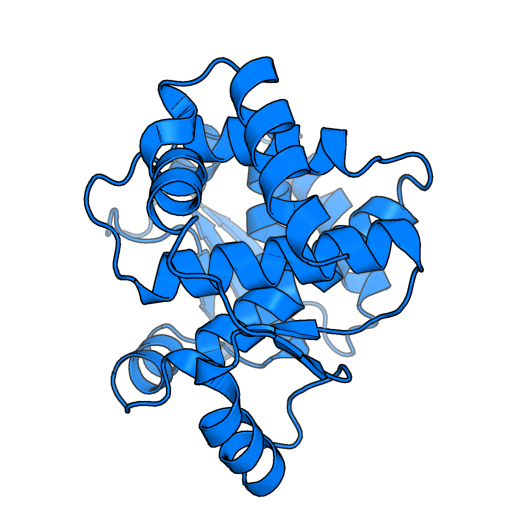A 1 131 ? 3.935 10.531 -8.203 1.00 89.38 131 TYR A O 1
ATOM 1112 N N . SER A 1 132 ? 1.732 10.086 -8.457 1.00 85.00 132 SER A N 1
ATOM 1113 C CA . SER A 1 132 ? 1.253 11.310 -7.795 1.00 85.00 132 SER A CA 1
ATOM 1114 C C . SER A 1 132 ? 1.882 11.465 -6.405 1.00 85.00 132 SER A C 1
ATOM 1116 O O . SER A 1 132 ? 2.536 12.471 -6.117 1.00 85.00 132 SER A O 1
ATOM 1118 N N . GLY A 1 133 ? 1.815 10.420 -5.580 1.00 81.81 133 GLY A N 1
ATOM 1119 C CA . GLY A 1 133 ? 2.383 10.437 -4.237 1.00 81.81 133 GLY A CA 1
ATOM 1120 C C . GLY A 1 133 ? 3.906 10.577 -4.175 1.00 81.81 133 GLY A C 1
ATOM 1121 O O . GLY A 1 133 ? 4.441 11.326 -3.348 1.00 81.81 133 GLY A O 1
ATOM 1122 N N . ALA A 1 134 ? 4.621 9.879 -5.059 1.00 76.62 134 ALA A N 1
ATOM 1123 C CA . ALA A 1 134 ? 6.077 9.943 -5.153 1.00 76.62 134 ALA A CA 1
ATOM 1124 C C . ALA A 1 134 ? 6.565 11.339 -5.573 1.00 76.62 134 ALA A C 1
ATOM 1126 O O . ALA A 1 134 ? 7.614 11.800 -5.114 1.00 76.62 134 ALA A O 1
ATOM 1127 N N . SER A 1 135 ? 5.789 12.047 -6.400 1.00 70.69 135 SER A N 1
ATOM 1128 C CA . SER A 1 135 ? 6.103 13.417 -6.806 1.00 70.69 135 SER A CA 1
ATOM 1129 C C . SER A 1 135 ? 6.087 14.402 -5.625 1.00 70.69 135 SER A C 1
ATOM 1131 O O . SER A 1 135 ? 6.921 15.315 -5.586 1.00 70.69 135 SER A O 1
ATOM 1133 N N . THR A 1 136 ? 5.214 14.177 -4.631 1.00 71.81 136 THR A N 1
ATOM 1134 C CA . THR A 1 136 ? 5.088 15.001 -3.417 1.00 71.81 136 THR A CA 1
ATOM 1135 C C . THR A 1 136 ? 6.164 14.693 -2.374 1.00 71.81 136 THR A C 1
ATOM 1137 O O . THR A 1 136 ? 6.714 15.610 -1.761 1.00 71.81 136 THR A O 1
ATOM 1140 N N . PHE A 1 137 ? 6.498 13.416 -2.164 1.00 67.12 137 PHE A N 1
ATOM 1141 C CA . PHE A 1 137 ? 7.440 12.972 -1.129 1.00 67.12 137 PHE A CA 1
ATOM 1142 C C . PHE A 1 137 ? 8.793 12.552 -1.709 1.00 67.12 137 PHE A C 1
ATOM 1144 O O . PHE A 1 137 ? 9.213 11.399 -1.596 1.00 67.12 137 PHE A O 1
ATOM 1151 N N . ARG A 1 138 ? 9.522 13.502 -2.299 1.00 65.62 138 ARG A N 1
ATOM 1152 C CA . ARG A 1 138 ? 10.883 13.240 -2.790 1.00 65.62 138 ARG A CA 1
ATOM 1153 C C . ARG A 1 138 ? 11.813 12.926 -1.618 1.00 65.62 138 ARG A C 1
ATOM 1155 O O . ARG A 1 138 ? 11.988 13.753 -0.725 1.00 65.62 138 ARG A O 1
ATOM 1162 N N . ASN A 1 139 ? 12.436 11.749 -1.628 1.00 60.59 139 ASN A N 1
ATOM 1163 C CA . ASN A 1 139 ? 13.427 11.367 -0.626 1.00 60.59 139 ASN A CA 1
ATOM 1164 C C . ASN A 1 139 ? 14.779 11.095 -1.291 1.00 60.59 139 ASN A C 1
ATOM 1166 O O . ASN A 1 139 ? 14.932 10.129 -2.034 1.00 60.59 139 ASN A O 1
ATOM 1170 N N . SER A 1 140 ? 15.768 11.939 -0.996 1.00 56.03 140 SER A N 1
ATOM 1171 C CA . SER A 1 140 ? 17.123 11.825 -1.545 1.00 56.03 140 SER A CA 1
ATOM 1172 C C . SER A 1 140 ? 17.925 10.650 -0.976 1.00 56.03 140 SER A C 1
ATOM 1174 O O . SER A 1 140 ? 18.936 10.275 -1.564 1.00 56.03 140 SER A O 1
ATOM 1176 N N . THR A 1 141 ? 17.482 10.033 0.127 1.00 57.53 141 THR A N 1
ATOM 1177 C CA . THR A 1 141 ? 18.234 8.976 0.816 1.00 57.53 141 THR A CA 1
ATOM 1178 C C . THR A 1 141 ? 17.413 7.695 0.917 1.00 57.53 141 THR A C 1
ATOM 1180 O O . THR A 1 141 ? 16.531 7.554 1.770 1.00 57.53 141 THR A O 1
ATOM 1183 N N . ILE A 1 142 ? 17.739 6.708 0.079 1.00 58.03 142 ILE A N 1
ATOM 1184 C CA . ILE A 1 142 ? 17.174 5.363 0.193 1.00 58.03 142 ILE A CA 1
ATOM 1185 C C . ILE A 1 142 ? 17.988 4.510 1.153 1.00 58.03 142 ILE A C 1
ATOM 1187 O O . ILE A 1 142 ? 19.195 4.342 1.009 1.00 58.03 142 ILE A O 1
ATOM 1191 N N . ARG A 1 143 ? 17.275 3.861 2.074 1.00 60.25 143 ARG A N 1
ATOM 1192 C CA . ARG A 1 143 ? 17.738 2.619 2.699 1.00 60.25 143 ARG A CA 1
ATOM 1193 C C . ARG A 1 143 ? 17.281 1.467 1.809 1.00 60.25 143 ARG A C 1
ATOM 1195 O O . ARG A 1 143 ? 16.092 1.422 1.508 1.00 60.25 143 ARG A O 1
ATOM 1202 N N . GLN A 1 144 ? 18.185 0.568 1.420 1.00 67.12 144 GLN A N 1
ATOM 1203 C CA . GLN A 1 144 ? 17.926 -0.587 0.537 1.00 67.12 144 GLN A CA 1
ATOM 1204 C C . GLN A 1 144 ? 16.615 -1.322 0.876 1.00 67.12 144 GLN A C 1
ATOM 1206 O O . GLN A 1 144 ? 15.768 -1.529 0.019 1.00 67.12 144 GLN A O 1
ATOM 1211 N N . VAL A 1 145 ? 16.402 -1.551 2.165 1.00 73.88 145 VAL A N 1
ATOM 1212 C CA . VAL A 1 145 ? 15.148 -1.933 2.818 1.00 73.88 145 VAL A CA 1
ATOM 1213 C C . VAL A 1 145 ? 13.891 -1.336 2.148 1.00 73.88 145 VAL A C 1
ATOM 1215 O O . VAL A 1 145 ? 13.012 -2.044 1.667 1.00 73.88 145 VAL A O 1
ATOM 1218 N N . LYS A 1 146 ? 13.773 -0.010 2.043 1.00 82.88 146 LYS A N 1
ATOM 1219 C CA . LYS A 1 146 ? 12.568 0.628 1.480 1.00 82.88 146 LYS A CA 1
ATOM 1220 C C . LYS A 1 146 ? 12.313 0.248 0.019 1.00 82.88 146 LYS A C 1
ATOM 1222 O O . LYS A 1 146 ? 11.152 0.157 -0.371 1.00 82.88 146 LYS A O 1
ATOM 1227 N N . LEU A 1 147 ? 13.377 0.021 -0.750 1.00 85.62 147 LEU A N 1
ATOM 1228 C CA . LEU A 1 147 ? 13.277 -0.413 -2.139 1.00 85.62 147 LEU A CA 1
ATOM 1229 C C . LEU A 1 147 ? 12.764 -1.854 -2.231 1.00 85.62 147 LEU A C 1
ATOM 1231 O O . LEU A 1 147 ? 11.865 -2.134 -3.010 1.00 85.62 147 LEU A O 1
ATOM 1235 N N . GLU A 1 148 ? 13.281 -2.754 -1.398 1.00 86.19 148 GLU A N 1
ATOM 1236 C CA . GLU A 1 148 ? 12.844 -4.157 -1.355 1.00 86.19 148 GLU A CA 1
ATOM 1237 C C . GLU A 1 148 ? 11.359 -4.268 -0.990 1.00 86.19 148 GLU A C 1
ATOM 1239 O O . GLU A 1 148 ? 10.613 -4.989 -1.651 1.00 86.19 148 GLU A O 1
ATOM 1244 N N . ARG A 1 149 ? 10.912 -3.475 -0.005 1.00 89.56 149 ARG A N 1
ATOM 1245 C CA . ARG A 1 149 ? 9.490 -3.345 0.342 1.00 89.56 149 ARG A CA 1
ATOM 1246 C C . ARG A 1 149 ? 8.666 -2.877 -0.857 1.00 89.56 149 ARG A C 1
ATOM 1248 O O . ARG A 1 149 ? 7.650 -3.480 -1.164 1.00 89.56 149 ARG A O 1
ATOM 1255 N N . PHE A 1 150 ? 9.110 -1.816 -1.533 1.00 91.75 150 PHE A N 1
ATOM 1256 C CA . PHE A 1 150 ? 8.422 -1.262 -2.701 1.00 91.75 150 PHE A CA 1
ATOM 1257 C C . PHE A 1 150 ? 8.252 -2.301 -3.820 1.00 91.75 150 PHE A C 1
ATOM 1259 O O . PHE A 1 150 ? 7.149 -2.464 -4.338 1.00 91.75 150 PHE A O 1
ATOM 1266 N N . ILE A 1 151 ? 9.309 -3.055 -4.138 1.00 92.88 151 ILE A N 1
ATOM 1267 C CA . ILE A 1 151 ? 9.254 -4.130 -5.138 1.00 92.88 151 ILE A CA 1
ATOM 1268 C C . ILE A 1 151 ? 8.283 -5.231 -4.683 1.00 92.88 151 ILE A C 1
ATOM 1270 O O . ILE A 1 151 ? 7.439 -5.661 -5.468 1.00 92.88 151 ILE A O 1
ATOM 1274 N N . GLY A 1 152 ? 8.355 -5.655 -3.416 1.00 93.38 152 GLY A N 1
ATOM 1275 C CA . GLY A 1 152 ? 7.446 -6.655 -2.845 1.00 93.38 152 GLY A CA 1
ATOM 1276 C C . GLY A 1 152 ? 5.970 -6.247 -2.921 1.00 93.38 152 GLY A C 1
ATOM 1277 O O . GLY A 1 152 ? 5.143 -7.043 -3.374 1.00 93.38 152 GLY A O 1
ATOM 1278 N N . SER A 1 153 ? 5.639 -4.999 -2.566 1.00 95.38 153 SER A N 1
ATOM 1279 C CA . SER A 1 153 ? 4.280 -4.449 -2.693 1.00 95.38 153 SER A CA 1
ATOM 1280 C C . SER A 1 153 ? 3.807 -4.493 -4.143 1.00 95.38 153 SER A C 1
ATOM 1282 O O . SER A 1 153 ? 2.745 -5.043 -4.427 1.00 95.38 153 SER A O 1
ATOM 1284 N N . LEU A 1 154 ? 4.613 -3.992 -5.084 1.00 96.00 154 LEU A N 1
ATOM 1285 C CA . LEU A 1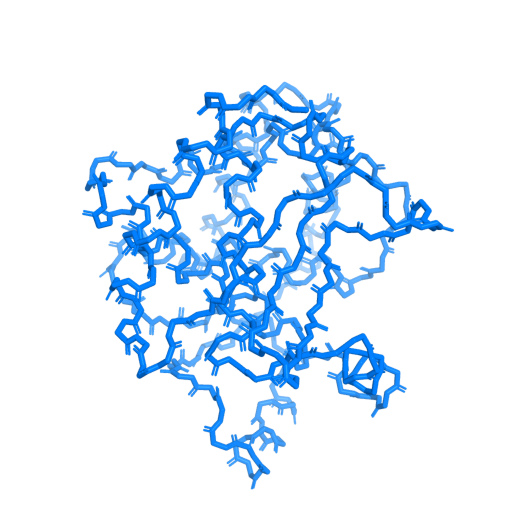 154 ? 4.233 -3.931 -6.496 1.00 96.00 154 LEU A CA 1
ATOM 1286 C C . LEU A 1 154 ? 4.011 -5.308 -7.125 1.00 96.00 154 LEU A C 1
ATOM 1288 O O . LEU A 1 154 ? 3.019 -5.497 -7.829 1.00 96.00 154 LEU A O 1
ATOM 1292 N N . VAL A 1 155 ? 4.898 -6.272 -6.866 1.00 95.19 155 VAL A N 1
ATOM 1293 C CA . VAL A 1 155 ? 4.751 -7.635 -7.398 1.00 95.19 155 VAL A CA 1
ATOM 1294 C C . VAL A 1 155 ? 3.521 -8.311 -6.790 1.00 95.19 155 VAL A C 1
ATOM 1296 O O . VAL A 1 155 ? 2.723 -8.888 -7.528 1.00 95.19 155 VAL A O 1
ATOM 1299 N N . SER A 1 156 ? 3.312 -8.185 -5.473 1.00 95.94 156 SER A N 1
ATOM 1300 C CA . SER A 1 156 ? 2.135 -8.750 -4.794 1.00 95.94 156 SER A CA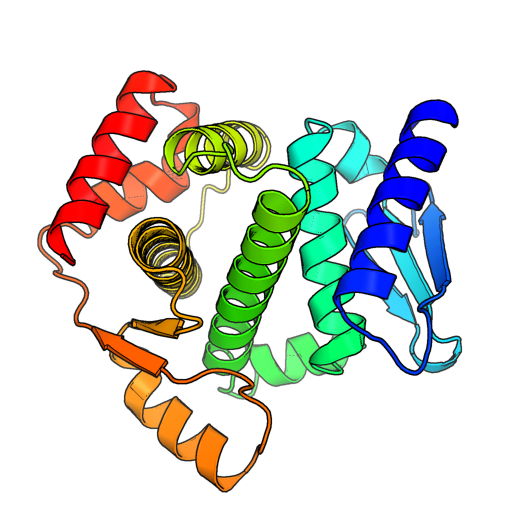 1
ATOM 1301 C C . SER A 1 156 ? 0.833 -8.197 -5.365 1.00 95.94 156 SER A C 1
ATOM 1303 O O . SER A 1 156 ? -0.079 -8.944 -5.717 1.00 95.94 156 SER A O 1
ATOM 1305 N N . ILE A 1 157 ? 0.777 -6.878 -5.528 1.00 97.19 157 ILE A N 1
ATOM 1306 C CA . ILE A 1 157 ? -0.390 -6.179 -6.049 1.00 97.19 157 ILE A CA 1
ATOM 1307 C C . ILE A 1 157 ? -0.638 -6.548 -7.508 1.00 97.19 157 ILE A C 1
ATOM 1309 O O . ILE A 1 157 ? -1.764 -6.899 -7.851 1.00 97.19 157 ILE A O 1
ATOM 1313 N N . LYS A 1 158 ? 0.388 -6.544 -8.370 1.00 96.69 158 LYS A N 1
ATOM 1314 C CA . LYS A 1 158 ? 0.224 -6.937 -9.777 1.00 96.69 158 LYS A CA 1
ATOM 1315 C C . LYS A 1 158 ? -0.357 -8.341 -9.900 1.00 96.69 158 LYS A C 1
ATOM 1317 O O . LYS A 1 158 ? -1.317 -8.545 -10.639 1.00 96.69 158 LYS A O 1
ATOM 1322 N N . ARG A 1 159 ? 0.188 -9.301 -9.148 1.00 95.38 159 ARG A N 1
ATOM 1323 C CA . ARG A 1 159 ? -0.311 -10.681 -9.148 1.00 95.38 159 ARG A CA 1
ATOM 1324 C C . ARG A 1 159 ? -1.757 -10.756 -8.668 1.00 95.38 159 ARG A C 1
ATOM 1326 O O . ARG A 1 159 ? -2.534 -11.524 -9.234 1.00 95.38 159 ARG A O 1
ATOM 1333 N N . TYR A 1 160 ? -2.144 -9.929 -7.700 1.00 96.19 160 TYR A N 1
ATOM 1334 C CA . TYR A 1 160 ? -3.537 -9.816 -7.277 1.00 96.19 160 TYR A CA 1
ATOM 1335 C C . TYR A 1 160 ? -4.450 -9.239 -8.370 1.00 96.19 160 TYR A C 1
ATOM 1337 O O . TYR A 1 160 ? -5.542 -9.767 -8.573 1.00 96.19 160 TYR A O 1
ATOM 1345 N N . PHE A 1 161 ? -4.017 -8.223 -9.125 1.00 96.12 161 PHE A N 1
ATOM 1346 C CA . PHE A 1 161 ? -4.765 -7.743 -10.298 1.00 96.12 161 PHE A CA 1
ATOM 1347 C C . PHE A 1 161 ? -4.957 -8.843 -11.352 1.00 96.12 161 PHE A C 1
ATOM 1349 O O . PHE A 1 161 ? -6.048 -8.958 -11.906 1.00 96.12 161 PHE A O 1
ATOM 1356 N N . ASP A 1 162 ? -3.932 -9.663 -11.592 1.00 94.25 162 ASP A N 1
ATOM 1357 C CA . ASP A 1 162 ? -3.958 -10.699 -12.633 1.00 94.25 162 ASP A CA 1
ATOM 1358 C C . ASP A 1 162 ? -4.793 -11.925 -12.255 1.00 94.25 162 ASP A C 1
ATOM 1360 O O . ASP A 1 162 ? -5.449 -12.522 -13.106 1.00 94.25 162 ASP A O 1
ATOM 1364 N N . THR A 1 163 ? -4.739 -12.334 -10.986 1.00 93.94 163 THR A N 1
ATOM 1365 C CA . THR A 1 163 ? -5.223 -13.659 -10.556 1.00 93.94 163 THR A CA 1
ATOM 1366 C C . THR A 1 163 ? -6.297 -13.611 -9.477 1.00 93.94 163 THR A C 1
ATOM 1368 O O . THR A 1 163 ? -6.970 -14.613 -9.249 1.00 93.94 163 THR A O 1
ATOM 1371 N N . ARG A 1 164 ? -6.456 -12.470 -8.790 1.00 93.00 164 ARG A N 1
ATOM 1372 C CA . ARG A 1 164 ? -7.245 -12.318 -7.553 1.00 93.00 164 ARG A CA 1
ATOM 1373 C C . ARG A 1 164 ? -6.784 -13.215 -6.395 1.00 93.00 164 ARG A C 1
ATOM 1375 O O . ARG A 1 164 ? -7.480 -13.327 -5.387 1.00 93.00 164 ARG A O 1
ATOM 1382 N N . GLU A 1 165 ? -5.604 -13.830 -6.490 1.00 91.69 165 GLU A N 1
ATOM 1383 C CA . GLU A 1 165 ? -5.046 -14.635 -5.407 1.00 91.69 165 GLU A CA 1
ATOM 1384 C C . GLU A 1 165 ? -4.465 -13.754 -4.300 1.00 91.69 165 GLU A C 1
ATOM 1386 O O . GLU A 1 165 ? -3.584 -12.925 -4.533 1.00 91.69 165 GLU A O 1
ATOM 1391 N N . ARG A 1 166 ? -4.902 -13.985 -3.060 1.00 90.38 166 ARG A N 1
ATOM 1392 C CA . ARG A 1 166 ? -4.406 -13.273 -1.876 1.00 90.38 166 ARG A CA 1
ATOM 1393 C C . ARG A 1 166 ? -3.078 -13.891 -1.415 1.00 90.38 166 ARG A C 1
ATOM 1395 O O . ARG A 1 166 ? -3.047 -14.716 -0.502 1.00 90.38 166 ARG A O 1
ATOM 1402 N N . LYS A 1 167 ? -1.988 -13.543 -2.106 1.00 90.81 167 LYS A N 1
ATOM 1403 C CA . LYS A 1 167 ? -0.623 -14.021 -1.830 1.00 90.81 167 LYS A CA 1
ATOM 1404 C C . LYS A 1 167 ? 0.361 -12.857 -1.747 1.00 90.81 167 LYS A C 1
ATOM 1406 O O . LYS A 1 167 ? 0.320 -11.948 -2.572 1.00 90.81 167 LYS A O 1
ATOM 1411 N N . LEU A 1 168 ? 1.279 -12.927 -0.786 1.00 91.31 168 LEU A N 1
ATOM 1412 C CA . LEU A 1 168 ? 2.391 -11.989 -0.653 1.00 91.31 168 LEU A CA 1
ATOM 1413 C C . LEU A 1 168 ? 3.597 -12.500 -1.436 1.00 91.31 168 LEU A C 1
ATOM 1415 O O . LEU A 1 168 ? 4.106 -13.588 -1.179 1.00 91.31 168 LEU A O 1
ATOM 1419 N N . TYR A 1 169 ? 4.085 -11.703 -2.371 1.00 91.12 169 TYR A N 1
ATOM 1420 C CA . TYR A 1 169 ? 5.319 -11.970 -3.090 1.00 91.12 169 TYR A CA 1
ATOM 1421 C C . TYR A 1 169 ? 6.431 -11.179 -2.412 1.00 91.12 169 TYR A C 1
ATOM 1423 O O . TYR A 1 169 ? 6.447 -9.948 -2.434 1.00 91.12 169 TYR A O 1
ATOM 1431 N N . LEU A 1 170 ? 7.349 -11.897 -1.773 1.00 89.81 170 LEU A N 1
ATOM 1432 C CA . LEU A 1 170 ? 8.366 -11.328 -0.901 1.00 89.81 170 LEU A CA 1
ATOM 1433 C C . LEU A 1 170 ? 9.767 -11.542 -1.499 1.00 89.81 170 LEU A C 1
ATOM 1435 O O . LEU A 1 170 ? 10.107 -12.652 -1.900 1.00 89.81 170 LEU A O 1
ATOM 1439 N N . PRO A 1 171 ? 10.631 -10.521 -1.533 1.00 87.38 171 PRO A N 1
ATOM 1440 C CA . PRO A 1 171 ? 12.050 -10.710 -1.819 1.00 87.38 171 PRO A CA 1
ATOM 1441 C C . PRO A 1 171 ? 12.705 -11.796 -0.941 1.00 87.38 171 PRO A C 1
ATOM 1443 O O . PRO A 1 171 ? 12.479 -11.878 0.263 1.00 87.38 171 PRO A O 1
ATOM 1446 N N . LYS A 1 172 ? 13.570 -12.637 -1.510 1.00 82.94 172 LYS A N 1
ATOM 1447 C CA . LYS A 1 172 ? 14.136 -13.821 -0.830 1.00 82.94 172 LYS A CA 1
ATOM 1448 C C . LYS A 1 172 ? 14.947 -13.516 0.431 1.00 82.94 172 LYS A C 1
ATOM 1450 O O . LYS A 1 172 ? 15.066 -14.379 1.297 1.00 82.94 172 LYS A O 1
ATOM 1455 N N . LEU A 1 173 ? 15.447 -12.291 0.583 1.00 75.62 173 LEU A N 1
ATOM 1456 C CA . LEU A 1 173 ? 16.069 -11.825 1.828 1.00 75.62 173 LEU A CA 1
ATOM 1457 C C . LEU A 1 173 ? 15.143 -11.951 3.057 1.00 75.62 173 LEU A C 1
ATOM 1459 O O . LEU A 1 173 ? 15.631 -12.042 4.181 1.00 75.62 173 LEU A O 1
ATOM 1463 N N . TYR A 1 174 ? 13.823 -12.034 2.847 1.00 73.44 174 TYR A N 1
ATOM 1464 C CA . TYR A 1 174 ? 12.825 -12.263 3.891 1.00 73.44 174 TYR A CA 1
ATOM 1465 C C . TYR A 1 174 ? 12.718 -13.726 4.349 1.00 73.44 174 TYR A C 1
ATOM 1467 O O . TYR A 1 174 ? 12.130 -13.983 5.397 1.00 73.44 174 TYR A O 1
ATOM 1475 N N . LEU A 1 175 ? 13.294 -14.699 3.632 1.00 71.12 175 LEU A N 1
ATOM 1476 C CA . LEU A 1 175 ? 13.074 -16.135 3.878 1.00 71.12 175 LEU A CA 1
ATOM 1477 C C . LEU A 1 175 ? 13.479 -16.589 5.293 1.00 71.12 175 LEU A C 1
ATOM 1479 O O . LEU A 1 175 ? 12.721 -17.283 5.977 1.00 71.12 175 LEU A O 1
ATOM 1483 N N . ASN A 1 176 ? 14.650 -16.149 5.761 1.00 66.06 176 ASN A N 1
ATOM 1484 C CA . ASN A 1 176 ? 15.142 -16.476 7.106 1.00 66.06 176 ASN A CA 1
ATOM 1485 C C . ASN A 1 176 ? 14.224 -15.921 8.205 1.00 66.06 176 ASN A C 1
ATOM 1487 O O . ASN A 1 176 ? 14.179 -16.441 9.316 1.00 66.06 176 ASN A O 1
ATOM 1491 N N . ILE A 1 177 ? 13.473 -14.872 7.884 1.00 66.50 177 ILE A N 1
ATOM 1492 C CA . ILE A 1 177 ? 12.654 -14.128 8.832 1.00 66.50 177 ILE A CA 1
ATOM 1493 C C . ILE A 1 177 ? 11.240 -14.658 8.844 1.00 66.50 177 ILE A C 1
ATOM 1495 O O . ILE A 1 177 ? 10.672 -14.797 9.914 1.00 66.50 177 ILE A O 1
ATOM 1499 N N . ILE A 1 178 ? 10.707 -15.052 7.692 1.00 64.81 178 ILE A N 1
ATOM 1500 C CA . ILE A 1 178 ? 9.430 -15.758 7.615 1.00 64.81 178 ILE A CA 1
ATOM 1501 C C . ILE A 1 178 ? 9.475 -17.048 8.438 1.00 64.81 178 ILE A C 1
ATOM 1503 O O . ILE A 1 178 ? 8.528 -17.354 9.159 1.00 64.81 178 ILE A O 1
ATOM 1507 N N . THR A 1 179 ? 10.606 -17.756 8.406 1.00 62.06 179 THR A N 1
ATOM 1508 C CA . THR A 1 179 ? 10.821 -18.925 9.268 1.00 62.06 179 THR A CA 1
ATOM 1509 C C . THR A 1 179 ? 10.699 -18.539 10.748 1.00 62.06 179 THR A C 1
ATOM 1511 O O . THR A 1 179 ? 9.978 -19.193 11.495 1.00 62.06 179 THR A O 1
ATOM 1514 N N . LEU A 1 180 ? 11.317 -17.429 11.163 1.00 62.41 180 LEU A N 1
ATOM 1515 C CA . LEU A 1 180 ? 11.233 -16.918 12.536 1.00 62.41 180 LEU A CA 1
ATOM 1516 C C . LEU A 1 180 ? 9.813 -16.435 12.906 1.00 62.41 180 LEU A C 1
ATOM 1518 O O . LEU A 1 180 ? 9.341 -16.723 14.004 1.00 62.41 180 LEU A O 1
ATOM 1522 N N . ILE A 1 181 ? 9.119 -15.768 11.973 1.00 61.88 181 ILE A N 1
ATOM 1523 C CA . ILE A 1 181 ? 7.722 -15.319 12.089 1.00 61.88 181 ILE A CA 1
ATOM 1524 C C . ILE A 1 181 ? 6.824 -16.519 12.349 1.00 61.88 181 ILE A C 1
ATOM 1526 O O . ILE A 1 181 ? 6.151 -16.545 13.366 1.00 61.88 181 ILE A O 1
ATOM 1530 N N . SER A 1 182 ? 6.862 -17.536 11.486 1.00 59.81 182 SER A N 1
ATOM 1531 C CA . SER A 1 182 ? 5.978 -18.704 11.593 1.00 59.81 182 SER A CA 1
ATOM 1532 C C . SER A 1 182 ? 6.115 -19.464 12.918 1.00 59.81 182 SER A C 1
ATOM 1534 O O . SER A 1 182 ? 5.186 -20.147 13.335 1.00 59.81 182 SER A O 1
ATOM 1536 N N . ILE A 1 183 ? 7.263 -19.333 13.591 1.00 51.91 183 ILE A N 1
ATOM 1537 C CA . ILE A 1 183 ? 7.547 -19.984 14.873 1.00 51.91 183 ILE A CA 1
ATOM 1538 C C . ILE A 1 183 ? 7.066 -19.138 16.061 1.00 51.91 183 ILE A C 1
ATOM 1540 O O . ILE A 1 183 ? 6.619 -19.696 17.060 1.00 51.91 183 ILE A O 1
ATOM 1544 N N . GLN A 1 184 ? 7.181 -17.808 15.991 1.00 50.94 184 GLN A N 1
ATOM 1545 C CA . GLN A 1 184 ? 6.887 -16.915 17.123 1.00 50.94 184 GLN A CA 1
ATOM 1546 C C . GLN A 1 184 ? 5.540 -16.190 17.025 1.00 50.94 184 GLN A C 1
ATOM 1548 O O . GLN A 1 184 ? 5.008 -15.743 18.039 1.00 50.94 184 GLN A O 1
ATOM 1553 N N . TYR A 1 185 ? 5.004 -16.055 15.818 1.00 52.81 185 TYR A N 1
ATOM 1554 C CA . TYR A 1 185 ? 3.949 -15.119 15.482 1.00 52.81 185 TYR A CA 1
ATOM 1555 C C . TYR A 1 185 ? 3.000 -15.751 14.440 1.00 52.81 185 TYR A C 1
ATOM 1557 O O . TYR A 1 185 ? 3.285 -15.766 13.245 1.00 52.81 185 TYR A O 1
ATOM 1565 N N . ASP A 1 186 ? 1.802 -16.149 14.877 1.00 55.50 186 ASP A N 1
ATOM 1566 C CA . ASP A 1 186 ? 0.646 -16.488 14.024 1.00 55.50 186 ASP A CA 1
ATOM 1567 C C . ASP A 1 186 ? -0.002 -15.235 13.367 1.00 55.50 186 ASP A C 1
ATOM 1569 O O . ASP A 1 186 ? -1.193 -14.973 13.509 1.00 55.50 186 ASP A O 1
ATOM 1573 N N . PHE A 1 187 ? 0.811 -14.369 12.744 1.00 61.59 187 PHE A N 1
ATOM 1574 C CA . PHE A 1 187 ? 0.427 -12.983 12.402 1.00 61.59 187 PHE A CA 1
ATOM 1575 C C . PHE A 1 187 ? 0.322 -12.708 10.898 1.00 61.59 187 PHE A C 1
ATOM 1577 O O . PHE A 1 187 ? -0.224 -11.676 10.513 1.00 61.59 187 PHE A O 1
ATOM 1584 N N . LEU A 1 188 ? 0.850 -13.583 10.035 1.00 65.25 188 LEU A N 1
ATOM 1585 C CA . LEU A 1 188 ? 0.684 -13.425 8.589 1.00 65.25 188 LEU A CA 1
ATOM 1586 C C . LEU A 1 188 ? -0.660 -14.006 8.172 1.00 65.25 188 LEU A C 1
ATOM 1588 O O . LEU A 1 188 ? -0.866 -15.215 8.256 1.00 65.25 188 LEU A O 1
ATOM 1592 N N . HIS A 1 189 ? -1.555 -13.157 7.668 1.00 68.81 189 HIS A N 1
ATOM 1593 C CA . HIS A 1 189 ? -2.893 -13.596 7.269 1.00 68.81 189 HIS A CA 1
ATOM 1594 C C . HIS A 1 189 ? -2.902 -14.249 5.884 1.00 68.81 189 HIS A C 1
ATOM 1596 O O . HIS A 1 189 ? -3.926 -14.790 5.466 1.00 68.81 189 HIS A O 1
ATOM 1602 N N . LEU A 1 190 ? -1.789 -14.165 5.150 1.00 74.94 190 LEU A N 1
ATOM 1603 C CA . LEU A 1 190 ? -1.689 -14.549 3.748 1.00 74.94 190 LEU A CA 1
ATOM 1604 C C . LEU A 1 190 ? -0.533 -15.519 3.495 1.00 74.94 190 LEU A C 1
ATOM 1606 O O . LEU A 1 190 ? 0.539 -15.440 4.100 1.00 74.94 190 LEU A O 1
ATOM 1610 N N . HIS A 1 191 ? -0.740 -16.407 2.521 1.00 82.62 191 HIS A N 1
ATOM 1611 C CA . HIS A 1 191 ? 0.328 -17.237 1.972 1.00 82.62 191 HIS A CA 1
ATOM 1612 C C . HIS A 1 191 ? 1.391 -16.365 1.302 1.00 82.62 191 HIS A C 1
ATOM 1614 O O . HIS A 1 191 ? 1.073 -15.329 0.719 1.00 82.62 191 HIS A O 1
ATOM 1620 N N . HIS A 1 192 ? 2.646 -16.811 1.334 1.00 83.19 192 HIS A N 1
ATOM 1621 C CA . HIS A 1 192 ? 3.760 -16.075 0.748 1.00 83.19 192 HIS A CA 1
ATOM 1622 C C . HIS A 1 192 ? 4.531 -16.908 -0.278 1.00 83.19 192 HIS A C 1
ATOM 1624 O O . HIS A 1 192 ? 4.615 -18.133 -0.186 1.00 83.19 192 HIS A O 1
ATOM 1630 N N . VAL A 1 193 ? 5.118 -16.216 -1.249 1.00 85.56 193 VAL A N 1
ATOM 1631 C CA . VAL A 1 193 ? 6.019 -16.758 -2.265 1.00 85.56 193 VAL A CA 1
ATOM 1632 C C . VAL A 1 193 ? 7.266 -15.889 -2.281 1.00 85.56 193 VAL A C 1
ATOM 1634 O O . VAL A 1 193 ? 7.174 -14.672 -2.428 1.00 85.56 193 VAL A O 1
ATOM 1637 N N . CYS A 1 194 ? 8.436 -16.502 -2.125 1.00 87.38 194 CYS A N 1
ATOM 1638 C CA . CYS A 1 194 ? 9.695 -15.768 -2.171 1.00 87.38 194 CYS A CA 1
ATOM 1639 C C . CYS A 1 194 ? 10.245 -15.685 -3.601 1.00 87.38 194 CYS A C 1
ATOM 1641 O O . CYS A 1 194 ? 10.177 -16.669 -4.337 1.00 87.38 194 CYS A O 1
ATOM 1643 N N . PHE A 1 195 ? 10.844 -14.553 -3.974 1.00 88.56 195 PHE A N 1
ATOM 1644 C CA . PHE A 1 195 ? 11.485 -14.366 -5.281 1.00 88.56 195 PHE A CA 1
ATOM 1645 C C . PHE A 1 195 ? 12.836 -13.644 -5.178 1.00 88.56 195 PHE A C 1
ATOM 1647 O O . PHE A 1 195 ? 13.092 -12.890 -4.239 1.00 88.56 195 PHE A O 1
ATOM 1654 N N . ASP A 1 196 ? 13.714 -13.874 -6.153 1.00 85.50 196 ASP A N 1
ATOM 1655 C CA . ASP A 1 196 ? 15.015 -13.210 -6.245 1.00 85.50 196 ASP A CA 1
ATOM 1656 C C . ASP A 1 196 ? 14.880 -11.863 -6.980 1.00 85.50 196 ASP A C 1
ATOM 1658 O O . ASP A 1 196 ? 14.310 -11.795 -8.068 1.00 85.50 196 ASP A O 1
ATOM 1662 N N . ILE A 1 197 ? 15.409 -10.778 -6.401 1.00 83.50 197 ILE A N 1
ATOM 1663 C CA . ILE A 1 197 ? 15.534 -9.493 -7.105 1.00 83.50 197 ILE A CA 1
ATOM 1664 C C . ILE A 1 197 ? 16.824 -9.548 -7.922 1.00 83.50 197 ILE A C 1
ATOM 1666 O O . ILE A 1 197 ? 17.914 -9.609 -7.352 1.00 83.50 197 ILE A O 1
ATOM 1670 N N . SER A 1 198 ? 16.711 -9.508 -9.251 1.00 82.25 198 SER A N 1
ATOM 1671 C CA . SER A 1 198 ? 17.892 -9.427 -10.114 1.00 82.25 198 SER A CA 1
ATOM 1672 C C . SER A 1 198 ? 18.659 -8.131 -9.852 1.00 82.25 198 SER A C 1
ATOM 1674 O O . SER A 1 198 ? 18.100 -7.036 -9.948 1.00 82.25 198 SER A O 1
ATOM 1676 N N . THR A 1 199 ? 19.957 -8.252 -9.571 1.00 81.31 199 THR A N 1
ATOM 1677 C CA . THR A 1 199 ? 20.853 -7.101 -9.404 1.00 81.31 199 THR A CA 1
ATOM 1678 C C . THR A 1 199 ? 21.036 -6.313 -10.697 1.00 81.31 199 THR A C 1
ATOM 1680 O O . THR A 1 199 ? 21.381 -5.139 -10.632 1.00 81.31 199 THR A O 1
ATOM 1683 N N . GLU A 1 200 ? 20.789 -6.939 -11.854 1.00 85.31 200 GLU A N 1
ATOM 1684 C CA . GLU A 1 200 ? 20.861 -6.304 -13.177 1.00 85.31 200 GLU A CA 1
ATOM 1685 C C . GLU A 1 200 ? 19.923 -5.100 -13.285 1.00 85.31 200 GLU A C 1
ATOM 1687 O O . GLU A 1 200 ? 20.291 -4.111 -13.902 1.00 85.31 200 GLU A O 1
ATOM 1692 N N . TYR A 1 201 ? 18.754 -5.166 -12.638 1.00 84.62 201 TYR A N 1
ATOM 1693 C CA . TYR A 1 201 ? 17.707 -4.144 -12.751 1.00 84.62 201 TYR A CA 1
ATOM 1694 C C . TYR A 1 201 ? 17.585 -3.248 -11.519 1.00 84.62 201 TYR A C 1
ATOM 1696 O O . TYR A 1 201 ? 16.590 -2.542 -11.340 1.00 84.62 201 TYR A O 1
ATOM 1704 N N . LEU A 1 202 ? 18.552 -3.331 -10.602 1.00 84.56 202 LEU A N 1
ATOM 1705 C CA . LEU A 1 202 ? 18.474 -2.634 -9.324 1.00 84.56 202 LEU A CA 1
ATOM 1706 C C . LEU A 1 202 ? 18.513 -1.112 -9.506 1.00 84.56 202 LEU A C 1
ATOM 1708 O O . LEU A 1 202 ? 17.852 -0.395 -8.756 1.00 84.56 202 LEU A O 1
ATOM 1712 N N . GLU A 1 203 ? 19.264 -0.622 -10.491 1.00 85.56 203 GLU A N 1
ATOM 1713 C CA . GLU A 1 203 ? 19.348 0.810 -10.775 1.00 85.56 203 GLU A CA 1
ATOM 1714 C C . GLU A 1 203 ? 18.047 1.339 -11.379 1.00 85.56 203 GLU A C 1
ATOM 1716 O O . GLU A 1 203 ? 17.548 2.356 -10.908 1.00 85.56 203 GLU A O 1
ATOM 1721 N N . GLU A 1 204 ? 17.412 0.624 -12.310 1.00 88.50 204 GLU A N 1
ATOM 1722 C CA . GLU A 1 204 ? 16.094 1.012 -12.824 1.00 88.50 204 GLU A CA 1
ATOM 1723 C C . GLU A 1 204 ? 15.022 1.012 -11.729 1.00 88.50 204 GLU A C 1
ATOM 1725 O O . GLU A 1 204 ? 14.190 1.919 -11.666 1.00 88.50 204 GLU A O 1
ATOM 1730 N N . TRP A 1 205 ? 15.062 0.030 -10.823 1.00 89.75 205 TRP A N 1
ATOM 1731 C CA . TRP A 1 205 ? 14.189 -0.002 -9.651 1.00 89.75 205 TRP A CA 1
ATOM 1732 C C . TRP A 1 205 ? 14.409 1.208 -8.734 1.00 89.75 205 TRP A C 1
ATOM 1734 O O . TRP A 1 205 ? 13.441 1.805 -8.255 1.00 89.75 205 TRP A O 1
ATOM 1744 N N . LYS A 1 206 ? 15.666 1.612 -8.514 1.00 86.88 206 LYS A N 1
ATOM 1745 C CA . LYS A 1 206 ? 15.991 2.843 -7.779 1.00 86.88 206 LYS A CA 1
ATOM 1746 C C . LYS A 1 206 ? 15.491 4.081 -8.513 1.00 86.88 206 LYS A C 1
ATOM 1748 O O . LYS A 1 206 ? 14.911 4.943 -7.861 1.00 86.88 206 LYS A O 1
ATOM 1753 N N . THR A 1 207 ? 15.654 4.161 -9.834 1.00 84.88 207 THR A N 1
ATOM 1754 C CA . THR A 1 207 ? 15.141 5.276 -10.641 1.00 84.88 207 THR A CA 1
ATOM 1755 C C . THR A 1 207 ? 13.631 5.403 -10.487 1.00 84.88 207 THR A C 1
ATOM 1757 O O . THR A 1 207 ? 13.148 6.481 -10.145 1.00 84.88 207 THR A O 1
ATOM 1760 N N . ALA A 1 208 ? 12.891 4.303 -10.644 1.00 85.62 208 ALA A N 1
ATOM 1761 C CA . ALA A 1 208 ? 11.443 4.307 -10.474 1.00 85.62 208 ALA A CA 1
ATOM 1762 C C . ALA A 1 208 ? 11.029 4.751 -9.062 1.00 85.62 208 ALA A C 1
ATOM 1764 O O . ALA A 1 208 ? 10.057 5.476 -8.905 1.00 85.62 208 ALA A O 1
ATOM 1765 N N . PHE A 1 209 ? 11.759 4.359 -8.018 1.00 84.31 209 PHE A N 1
ATOM 1766 C CA . PHE A 1 209 ? 11.369 4.671 -6.643 1.00 84.31 209 PHE A CA 1
ATOM 1767 C C . PHE A 1 209 ? 11.838 6.059 -6.144 1.00 84.31 209 PHE A C 1
ATOM 1769 O O . PHE A 1 209 ? 11.101 6.716 -5.411 1.00 84.31 209 PHE A O 1
ATOM 1776 N N . GLN A 1 210 ? 13.035 6.531 -6.517 1.00 79.31 210 GLN A N 1
ATOM 1777 C CA . GLN A 1 210 ? 13.612 7.816 -6.057 1.00 79.31 210 GLN A CA 1
ATOM 1778 C C . GLN A 1 210 ? 13.271 8.986 -6.956 1.00 79.31 210 GLN A C 1
ATOM 1780 O O . GLN A 1 210 ? 12.970 10.085 -6.492 1.00 79.31 210 GLN A O 1
ATOM 1785 N N . ASP A 1 211 ? 13.386 8.733 -8.251 1.00 75.19 211 ASP A N 1
ATOM 1786 C CA . ASP A 1 211 ? 13.417 9.748 -9.285 1.00 75.19 211 ASP A CA 1
ATOM 1787 C C . ASP A 1 211 ? 12.121 9.724 -10.095 1.00 75.19 211 ASP A C 1
ATOM 1789 O O . ASP A 1 211 ? 12.074 10.296 -11.179 1.00 75.19 211 ASP A O 1
ATOM 1793 N N . ALA A 1 212 ? 11.045 9.137 -9.549 1.00 78.06 212 ALA A N 1
ATOM 1794 C CA . ALA A 1 212 ? 9.718 9.148 -10.160 1.00 78.06 212 ALA A CA 1
ATOM 1795 C C . ALA A 1 212 ? 9.344 10.557 -10.637 1.00 78.06 212 ALA A C 1
ATOM 1797 O O . ALA A 1 212 ? 8.997 10.741 -11.791 1.00 78.06 212 ALA A O 1
ATOM 1798 N N . GLY A 1 213 ? 9.544 11.581 -9.799 1.00 74.81 213 GLY A N 1
ATOM 1799 C CA . GLY A 1 213 ? 9.251 12.974 -10.157 1.00 74.81 213 GLY A CA 1
ATOM 1800 C C . GLY A 1 213 ? 10.194 13.625 -11.185 1.00 74.81 213 GLY A C 1
ATOM 1801 O O . GLY A 1 213 ? 10.055 14.825 -11.429 1.00 74.81 213 GLY A O 1
ATOM 1802 N N . ARG A 1 214 ? 11.191 12.901 -11.714 1.00 82.75 214 ARG A N 1
ATOM 1803 C CA . ARG A 1 214 ? 12.012 13.296 -12.875 1.00 82.75 214 ARG A CA 1
ATOM 1804 C C . ARG A 1 214 ? 11.540 12.646 -14.175 1.00 82.75 214 ARG A C 1
ATOM 1806 O O . ARG A 1 214 ? 11.923 13.124 -15.237 1.00 82.75 214 ARG A O 1
ATOM 1813 N N . LEU A 1 215 ? 10.762 11.574 -14.080 1.00 85.69 215 LEU A N 1
ATOM 1814 C CA . LEU A 1 215 ? 10.114 10.927 -15.21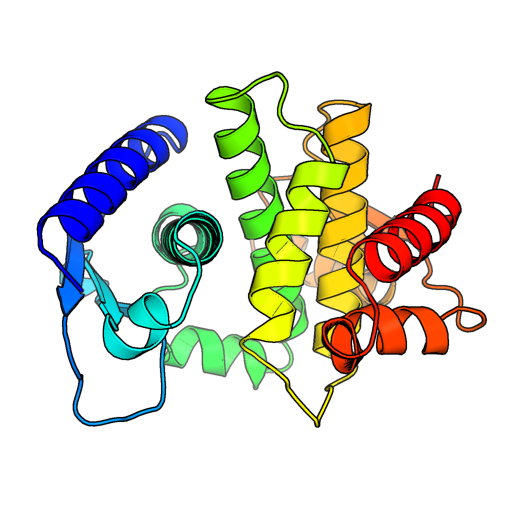0 1.00 85.69 215 LEU A CA 1
ATOM 1815 C C . LEU A 1 215 ? 8.784 11.633 -15.478 1.00 85.69 215 LEU A C 1
ATOM 1817 O O . LEU A 1 215 ? 8.164 12.161 -14.557 1.00 85.69 215 LEU A O 1
ATOM 1821 N N . SER A 1 216 ? 8.331 11.629 -16.725 1.00 91.50 216 SER A N 1
ATOM 1822 C CA . SER A 1 216 ? 6.906 11.797 -17.004 1.00 91.50 216 SER A CA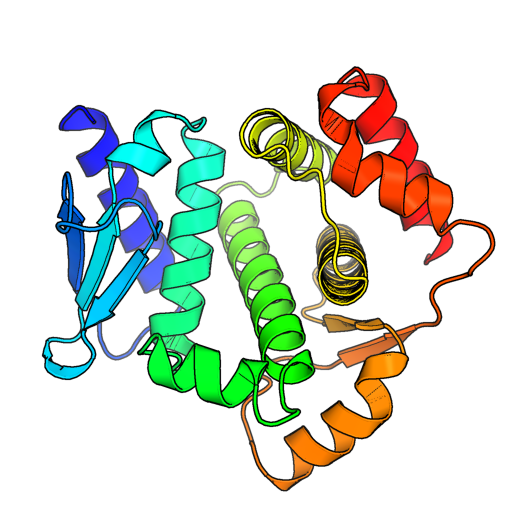 1
ATOM 1823 C C . SER A 1 216 ? 6.117 10.598 -16.469 1.00 91.50 216 SER A C 1
ATOM 1825 O O . SER A 1 216 ? 6.672 9.520 -16.236 1.00 91.50 216 SER A O 1
ATOM 1827 N N . GLU A 1 217 ? 4.807 10.766 -16.291 1.00 92.25 217 GLU A N 1
ATOM 1828 C CA . GLU A 1 217 ? 3.939 9.670 -15.854 1.00 92.25 217 GLU A CA 1
ATOM 1829 C C . GLU A 1 217 ? 4.024 8.475 -16.818 1.00 92.25 217 GLU A C 1
ATOM 1831 O O . GLU A 1 217 ? 4.241 7.350 -16.377 1.00 92.25 217 GLU A O 1
ATOM 1836 N N . ASP A 1 218 ? 3.978 8.712 -18.132 1.00 94.75 218 ASP A N 1
ATOM 1837 C CA . ASP A 1 218 ? 4.099 7.653 -19.142 1.00 94.75 218 ASP A CA 1
ATOM 1838 C C . ASP A 1 218 ? 5.436 6.900 -19.049 1.00 94.75 218 ASP A C 1
ATOM 1840 O O . ASP A 1 218 ? 5.470 5.671 -19.136 1.00 94.75 218 ASP A O 1
ATOM 1844 N N . GLU A 1 219 ? 6.551 7.608 -18.846 1.00 93.94 219 GLU A N 1
ATOM 1845 C CA . GLU A 1 219 ? 7.865 6.983 -18.645 1.00 93.94 219 GLU A CA 1
ATOM 1846 C C . GLU A 1 219 ? 7.893 6.133 -17.371 1.00 93.94 219 GLU A C 1
ATOM 1848 O O . GLU A 1 219 ? 8.396 5.008 -17.396 1.00 93.94 219 GLU A O 1
ATOM 1853 N N . TYR A 1 220 ? 7.314 6.630 -16.276 1.00 92.56 220 TYR A N 1
ATOM 1854 C CA . TYR A 1 220 ? 7.204 5.901 -15.013 1.00 92.56 220 TYR A CA 1
ATOM 1855 C C . TYR A 1 220 ? 6.365 4.624 -15.156 1.00 92.56 220 TYR A C 1
ATOM 1857 O O . TYR A 1 220 ? 6.800 3.543 -14.747 1.00 92.56 220 TYR A O 1
ATOM 1865 N N . LEU A 1 221 ? 5.187 4.726 -15.780 1.00 94.44 221 LEU A N 1
ATOM 1866 C CA . LEU A 1 221 ? 4.289 3.596 -16.019 1.00 94.44 221 LEU A CA 1
ATOM 1867 C C . LEU A 1 221 ? 4.946 2.540 -16.911 1.00 94.44 221 LEU A C 1
ATOM 1869 O O . LEU A 1 221 ? 4.883 1.347 -16.606 1.00 94.44 221 LEU A O 1
ATOM 1873 N N . ASN A 1 222 ? 5.599 2.961 -17.995 1.00 95.12 222 ASN A N 1
ATOM 1874 C CA . ASN A 1 222 ? 6.303 2.052 -18.899 1.00 95.12 222 ASN A CA 1
ATOM 1875 C C . ASN A 1 222 ? 7.473 1.352 -18.199 1.00 95.12 222 ASN A C 1
ATOM 1877 O O . ASN A 1 222 ? 7.642 0.136 -18.346 1.00 95.12 222 ASN A O 1
ATOM 1881 N N . LEU A 1 223 ? 8.251 2.092 -17.404 1.00 94.00 223 LEU A N 1
ATOM 1882 C CA . LEU A 1 223 ? 9.364 1.549 -16.633 1.00 94.00 223 LEU A CA 1
ATOM 1883 C C . LEU A 1 223 ? 8.882 0.488 -15.639 1.00 94.00 223 LEU A C 1
ATOM 1885 O O . LEU A 1 223 ? 9.379 -0.639 -15.658 1.00 94.00 223 LEU A O 1
ATOM 1889 N N . LEU A 1 224 ? 7.883 0.808 -14.813 1.00 93.88 224 LEU A N 1
ATOM 1890 C CA . LEU A 1 224 ? 7.369 -0.131 -13.817 1.00 93.88 224 LEU A CA 1
ATOM 1891 C C . LEU A 1 224 ? 6.716 -1.358 -14.446 1.00 93.88 224 LEU A C 1
ATOM 1893 O O . LEU A 1 224 ? 6.997 -2.470 -14.007 1.00 93.88 224 LEU A O 1
ATOM 1897 N N . ASN A 1 225 ? 5.910 -1.198 -15.496 1.00 94.38 225 ASN A N 1
ATOM 1898 C CA . ASN A 1 225 ? 5.347 -2.348 -16.206 1.00 94.38 225 ASN A CA 1
ATOM 1899 C C . ASN A 1 225 ? 6.450 -3.253 -16.772 1.00 94.38 225 ASN A C 1
ATOM 1901 O O . ASN A 1 225 ? 6.376 -4.475 -16.636 1.00 94.38 225 ASN A O 1
ATOM 1905 N N . THR A 1 226 ? 7.506 -2.669 -17.346 1.00 93.62 226 THR A N 1
ATOM 1906 C CA . THR A 1 226 ? 8.659 -3.427 -17.854 1.00 93.62 226 THR A CA 1
ATOM 1907 C C . THR A 1 226 ? 9.363 -4.192 -16.738 1.00 93.62 226 THR A C 1
ATOM 1909 O O . THR A 1 226 ? 9.671 -5.369 -16.907 1.00 93.62 226 THR A O 1
ATOM 1912 N N . LEU A 1 227 ? 9.615 -3.550 -15.596 1.00 92.94 227 LEU A N 1
ATOM 1913 C CA . LEU A 1 227 ? 10.307 -4.172 -14.468 1.00 92.94 227 LEU A CA 1
ATOM 1914 C C . LEU A 1 227 ? 9.474 -5.274 -13.808 1.00 92.94 227 LEU A C 1
ATOM 1916 O O . LEU A 1 227 ? 10.003 -6.342 -13.512 1.00 92.94 227 LEU A O 1
ATOM 1920 N N . ILE A 1 228 ? 8.177 -5.046 -13.612 1.00 92.38 228 ILE A N 1
ATOM 1921 C CA . ILE A 1 228 ? 7.276 -5.998 -12.955 1.00 92.38 228 ILE A CA 1
ATOM 1922 C C . ILE A 1 228 ? 7.039 -7.230 -13.831 1.00 92.38 228 ILE A C 1
ATOM 1924 O O . ILE A 1 228 ? 7.035 -8.347 -13.319 1.00 92.38 228 ILE A O 1
ATOM 1928 N N . ASN A 1 229 ? 6.921 -7.061 -15.152 1.00 89.50 229 ASN A N 1
ATOM 1929 C CA . ASN A 1 229 ? 6.732 -8.184 -16.073 1.00 89.50 229 ASN A CA 1
ATOM 1930 C C . ASN A 1 229 ? 7.915 -9.165 -16.099 1.00 89.50 229 ASN A C 1
ATOM 1932 O O . ASN A 1 229 ? 7.754 -10.287 -16.569 1.00 89.50 229 ASN A O 1
ATOM 1936 N N . LYS A 1 230 ? 9.081 -8.787 -15.562 1.00 88.00 230 LYS A N 1
ATOM 1937 C CA . LYS A 1 230 ? 10.231 -9.693 -15.397 1.00 88.00 230 LYS A CA 1
ATOM 1938 C C . LYS A 1 230 ? 10.055 -10.694 -14.251 1.00 88.00 230 LYS A C 1
ATOM 1940 O O . LYS A 1 230 ? 10.829 -11.639 -14.161 1.00 88.00 230 LYS A O 1
ATOM 1945 N N . PHE A 1 231 ? 9.057 -10.493 -13.390 1.00 81.62 231 PHE A N 1
ATOM 1946 C CA . PHE A 1 231 ? 8.695 -11.406 -12.303 1.00 81.62 231 PHE A CA 1
ATOM 1947 C C . PHE A 1 231 ? 7.521 -12.326 -12.672 1.00 81.62 231 PHE A C 1
ATOM 1949 O O . PHE A 1 231 ? 7.012 -13.020 -11.785 1.00 81.62 231 PHE A O 1
ATOM 1956 N N . ASN A 1 232 ? 7.069 -12.301 -13.937 1.00 66.12 232 ASN A N 1
ATOM 1957 C CA . ASN A 1 232 ? 5.965 -13.125 -14.435 1.00 66.12 232 ASN A CA 1
ATOM 1958 C C . ASN A 1 232 ? 6.341 -14.583 -14.664 1.00 66.12 232 ASN A C 1
ATOM 1960 O O . ASN A 1 232 ? 7.396 -14.843 -15.277 1.00 66.12 232 ASN A O 1
#

Radius of gyration: 17.39 Å; chains: 1; bounding box: 38×42×44 Å

Foldseek 3Di:
DDPVLVVVLVVLVVLLCVVVVFPDDAAEEEDADDPDPDDQWAFDVVRSYIYGHVVVLVLADSVLSSLVVQLVVCCVGQQVVGHVVSVCCCCVVVNVVVVLLSSLLSLQSSLVSVCVVPVPDALLNVLLSVLRVCLRDADPDDDVSVLQSVLQSSLQNVVCRVPVAQEGEHECVCVVVVVVCVVPHPRDPHHYDYDHDDPVCVVLSCCLRRVSNVDDSVRSSVSSVVRSVVVD

pLDDT: mean 85.24, std 12.17, range [45.84, 97.5]